Protein AF-A0A4S2H3U0-F1 (afdb_monomer)

Structure (mmCIF, N/CA/C/O backbone):
data_AF-A0A4S2H3U0-F1
#
_entry.id   AF-A0A4S2H3U0-F1
#
loop_
_atom_site.group_PDB
_atom_site.id
_atom_site.type_symbol
_atom_site.label_atom_id
_atom_site.label_alt_id
_atom_site.label_comp_id
_atom_site.label_asym_id
_atom_site.label_entity_id
_atom_site.label_seq_id
_atom_site.pdbx_PDB_ins_code
_atom_site.Cartn_x
_atom_site.Cartn_y
_atom_site.Cartn_z
_atom_site.occupancy
_atom_site.B_iso_or_equiv
_atom_site.auth_seq_id
_atom_site.auth_comp_id
_atom_site.auth_asym_id
_atom_site.auth_atom_id
_atom_site.pdbx_PDB_model_num
ATOM 1 N N . MET A 1 1 ? 69.363 -51.756 2.153 1.00 46.91 1 MET A N 1
ATOM 2 C CA . MET A 1 1 ? 68.989 -50.563 2.941 1.00 46.91 1 MET A CA 1
ATOM 3 C C . MET A 1 1 ? 68.193 -49.633 2.042 1.00 46.91 1 MET A C 1
ATOM 5 O O . MET A 1 1 ? 68.785 -49.050 1.149 1.00 46.91 1 MET A O 1
ATOM 9 N N . LEU A 1 2 ? 66.874 -49.530 2.224 1.00 40.31 2 LEU A N 1
ATOM 10 C CA . LEU A 1 2 ? 66.076 -48.467 1.607 1.00 40.31 2 LEU A CA 1
ATOM 11 C C . LEU A 1 2 ? 64.861 -48.196 2.510 1.00 40.31 2 LEU A C 1
ATOM 13 O O . LEU A 1 2 ? 63.913 -48.974 2.542 1.00 40.31 2 LEU A O 1
ATOM 17 N N . ARG A 1 3 ? 64.961 -47.147 3.334 1.00 45.12 3 ARG A N 1
ATOM 18 C CA . ARG A 1 3 ? 63.872 -46.621 4.171 1.00 45.12 3 ARG A CA 1
ATOM 19 C C . ARG A 1 3 ? 63.020 -45.706 3.288 1.00 45.12 3 ARG A C 1
ATOM 21 O O . ARG A 1 3 ? 63.509 -44.650 2.900 1.00 45.12 3 ARG A O 1
ATOM 28 N N . LEU A 1 4 ? 61.782 -46.092 2.976 1.00 51.88 4 LEU A N 1
ATOM 29 C CA . LEU A 1 4 ? 60.792 -45.157 2.430 1.00 51.88 4 LEU A CA 1
ATOM 30 C C . LEU A 1 4 ? 60.170 -44.354 3.582 1.00 51.88 4 LEU A C 1
ATOM 32 O O . LEU A 1 4 ? 59.642 -44.924 4.534 1.00 51.88 4 LEU A O 1
ATOM 36 N N . LEU A 1 5 ? 60.270 -43.029 3.485 1.00 51.12 5 LEU A N 1
ATOM 37 C CA . LEU A 1 5 ? 59.652 -42.043 4.370 1.00 51.12 5 LEU A CA 1
ATOM 38 C C . LEU A 1 5 ? 58.211 -41.777 3.899 1.00 51.12 5 LEU A C 1
ATOM 40 O O . LEU A 1 5 ? 58.002 -41.486 2.723 1.00 51.12 5 LEU A O 1
ATOM 44 N N . LEU A 1 6 ? 57.231 -41.865 4.806 1.00 47.00 6 LEU A N 1
ATOM 45 C CA . LEU A 1 6 ? 55.860 -41.399 4.560 1.00 47.00 6 LEU A CA 1
ATOM 46 C C . LEU A 1 6 ? 55.812 -39.858 4.577 1.00 47.00 6 LEU A C 1
ATOM 48 O O . LEU A 1 6 ? 56.361 -39.263 5.508 1.00 47.00 6 LEU A O 1
ATOM 52 N N . PRO A 1 7 ? 55.109 -39.195 3.641 1.00 50.69 7 PRO A N 1
ATOM 53 C CA . PRO A 1 7 ? 54.784 -37.784 3.780 1.00 50.69 7 PRO A CA 1
ATOM 54 C C . PRO A 1 7 ? 53.572 -37.621 4.710 1.00 50.69 7 PRO A C 1
ATOM 56 O O . PRO A 1 7 ? 52.516 -38.215 4.496 1.00 50.69 7 PRO A O 1
ATOM 59 N N . ALA A 1 8 ? 53.723 -36.801 5.749 1.00 51.75 8 ALA A N 1
ATOM 60 C CA . ALA A 1 8 ? 52.613 -36.348 6.578 1.00 51.75 8 ALA A CA 1
ATOM 61 C C . ALA A 1 8 ? 51.814 -35.290 5.801 1.00 51.75 8 ALA A C 1
ATOM 63 O O . ALA A 1 8 ? 52.304 -34.188 5.554 1.00 51.75 8 ALA A O 1
ATOM 64 N N . ALA A 1 9 ? 50.592 -35.632 5.394 1.00 58.84 9 ALA A N 1
ATOM 65 C CA . ALA A 1 9 ? 49.667 -34.697 4.768 1.00 58.84 9 ALA A CA 1
ATOM 66 C C . ALA A 1 9 ? 49.113 -33.731 5.828 1.00 58.84 9 ALA A C 1
ATOM 68 O O . ALA A 1 9 ? 48.303 -34.107 6.675 1.00 58.84 9 ALA A O 1
ATOM 69 N N . PHE A 1 10 ? 49.570 -32.481 5.787 1.00 53.62 10 PHE A N 1
ATOM 70 C CA . PHE A 1 10 ? 49.022 -31.384 6.578 1.00 53.62 10 PHE A CA 1
ATOM 71 C C . PHE A 1 10 ? 47.666 -30.985 5.971 1.00 53.62 10 PHE A C 1
ATOM 73 O O . PHE A 1 10 ? 47.613 -30.353 4.919 1.00 53.62 10 PHE A O 1
ATOM 80 N N . SER A 1 11 ? 46.561 -31.398 6.598 1.00 54.75 11 SER A N 1
ATOM 81 C CA . SER A 1 11 ? 45.220 -30.925 6.233 1.00 54.75 11 SER A CA 1
ATOM 82 C C . SER A 1 11 ? 45.003 -29.528 6.805 1.00 54.75 11 SER A C 1
ATOM 84 O O . SER A 1 11 ? 44.783 -29.362 8.004 1.00 54.75 11 SER A O 1
ATOM 86 N N . SER A 1 12 ? 45.076 -28.515 5.947 1.00 49.75 12 SER A N 1
ATOM 87 C CA . SER A 1 12 ? 44.654 -27.154 6.267 1.00 49.75 12 SER A CA 1
ATOM 88 C C . SER A 1 12 ? 43.124 -27.099 6.312 1.00 49.75 12 SER A C 1
ATOM 90 O O . SER A 1 12 ? 42.472 -27.090 5.271 1.00 49.75 12 SER A O 1
ATOM 92 N N . LEU A 1 13 ? 42.538 -27.060 7.512 1.00 49.94 13 LEU A N 1
ATOM 93 C CA . LEU A 1 13 ? 41.144 -26.644 7.674 1.00 49.94 13 LEU A CA 1
ATOM 94 C C . LEU A 1 13 ? 41.044 -25.152 7.337 1.00 49.94 13 LEU A C 1
ATOM 96 O O . LEU A 1 13 ? 41.436 -24.299 8.132 1.00 49.94 13 LEU A O 1
ATOM 100 N N . ALA A 1 14 ? 40.531 -24.836 6.151 1.00 49.34 14 ALA A N 1
ATOM 101 C CA . ALA A 1 14 ? 40.087 -23.489 5.833 1.00 49.34 14 ALA A CA 1
ATOM 102 C C . ALA A 1 14 ? 38.835 -23.182 6.672 1.00 49.34 14 ALA A C 1
ATOM 104 O O . ALA A 1 14 ? 37.770 -23.753 6.441 1.00 49.34 14 ALA A O 1
ATOM 105 N N . LEU A 1 15 ? 38.960 -22.292 7.661 1.00 48.75 15 LEU A N 1
ATOM 106 C CA . LEU A 1 15 ? 37.801 -21.656 8.282 1.00 48.75 15 LEU A CA 1
ATOM 107 C C . LEU A 1 15 ? 37.185 -20.712 7.245 1.00 48.75 15 LEU A C 1
ATOM 109 O O . LEU A 1 15 ? 37.625 -19.573 7.093 1.00 48.75 15 LEU A O 1
ATOM 113 N N . SER A 1 16 ? 36.170 -21.177 6.522 1.00 49.91 16 SER A N 1
ATOM 114 C CA . SER A 1 16 ? 35.265 -20.293 5.792 1.00 49.91 16 SER A CA 1
ATOM 115 C C . SER A 1 16 ? 34.541 -19.428 6.824 1.00 49.91 16 SER A C 1
ATOM 117 O O . SER A 1 16 ? 33.631 -19.899 7.504 1.00 49.91 16 SER A O 1
ATOM 119 N N . GLY A 1 17 ? 34.983 -18.181 7.006 1.00 48.38 17 GLY A N 1
ATOM 120 C CA . GLY A 1 17 ? 34.244 -17.214 7.813 1.00 48.38 17 GLY A CA 1
ATOM 121 C C . GLY A 1 17 ? 32.825 -17.113 7.263 1.00 48.38 17 GLY A C 1
ATOM 122 O O . GLY A 1 17 ? 32.656 -16.886 6.066 1.00 48.38 17 GLY A O 1
ATOM 123 N N . ALA A 1 18 ? 31.816 -17.338 8.107 1.00 54.06 18 ALA A N 1
ATOM 124 C CA . ALA A 1 18 ? 30.426 -17.183 7.702 1.00 54.06 18 ALA A CA 1
ATOM 125 C C . ALA A 1 18 ? 30.255 -15.784 7.101 1.00 54.06 18 ALA A C 1
ATOM 127 O O . ALA A 1 18 ? 30.569 -14.788 7.761 1.00 54.06 18 ALA A O 1
ATOM 128 N N . ALA A 1 19 ? 29.811 -15.709 5.844 1.00 60.44 19 ALA A N 1
ATOM 129 C CA . ALA A 1 19 ? 29.478 -14.437 5.225 1.00 60.44 19 ALA A CA 1
ATOM 130 C C . ALA A 1 19 ? 28.458 -13.741 6.135 1.00 60.44 19 ALA A C 1
ATOM 132 O O . ALA A 1 19 ? 27.383 -14.286 6.395 1.00 60.44 19 ALA A O 1
ATOM 133 N N . ARG A 1 20 ? 28.817 -12.578 6.693 1.00 74.44 20 ARG A N 1
ATOM 134 C CA . ARG A 1 20 ? 27.875 -11.824 7.521 1.00 74.44 20 ARG A CA 1
ATOM 135 C C . ARG A 1 20 ? 26.712 -11.378 6.648 1.00 74.44 20 ARG A C 1
ATOM 137 O O . ARG A 1 20 ? 26.934 -10.956 5.519 1.00 74.44 20 ARG A O 1
ATOM 144 N N . ALA A 1 21 ? 25.493 -11.492 7.164 1.00 82.81 21 ALA A N 1
ATOM 145 C CA . ALA A 1 21 ? 24.327 -10.860 6.563 1.00 82.81 21 ALA A CA 1
ATOM 146 C C . ALA A 1 21 ? 24.447 -9.333 6.690 1.00 82.81 21 ALA A C 1
ATOM 148 O O . ALA A 1 21 ? 25.067 -8.842 7.637 1.00 82.81 21 ALA A O 1
ATOM 149 N N . GLY A 1 22 ? 23.867 -8.600 5.741 1.00 90.94 22 GLY A N 1
ATOM 150 C CA . GLY A 1 22 ? 23.644 -7.167 5.901 1.00 90.94 22 GLY A CA 1
ATOM 151 C C . GLY A 1 22 ? 22.486 -6.931 6.866 1.00 90.94 22 GLY A C 1
ATOM 152 O O . GLY A 1 22 ? 21.764 -7.861 7.227 1.00 90.94 22 GLY A O 1
ATOM 153 N N . GLU A 1 23 ? 22.280 -5.691 7.278 1.00 95.75 23 GLU A N 1
ATOM 154 C CA . GLU A 1 23 ? 21.177 -5.309 8.158 1.00 95.75 23 GLU A CA 1
ATOM 155 C C . GLU A 1 23 ? 20.251 -4.306 7.464 1.00 95.75 23 GLU A C 1
ATOM 157 O O . GLU A 1 23 ? 20.703 -3.405 6.756 1.00 95.75 23 GLU A O 1
ATOM 162 N N . VAL A 1 24 ? 18.944 -4.446 7.684 1.00 98.06 24 VAL A N 1
ATOM 163 C CA . VAL A 1 24 ? 17.954 -3.429 7.324 1.00 98.06 24 VAL A CA 1
ATOM 164 C C . VAL A 1 24 ? 17.278 -2.943 8.599 1.00 98.06 24 VAL A C 1
ATOM 166 O O . VAL A 1 24 ? 16.681 -3.733 9.325 1.00 98.06 24 VAL A O 1
ATOM 169 N N . CYS A 1 25 ? 17.359 -1.643 8.862 1.00 98.38 25 CYS A N 1
ATOM 170 C CA . CYS A 1 25 ? 16.739 -0.981 10.003 1.00 98.38 25 CYS A CA 1
ATOM 171 C C . CYS A 1 25 ? 15.544 -0.143 9.560 1.00 98.38 25 CYS A C 1
ATOM 173 O O . CYS A 1 25 ? 15.617 0.592 8.577 1.00 98.38 25 CYS A O 1
ATOM 175 N N . ASN A 1 26 ? 14.443 -0.244 10.295 1.00 98.69 26 ASN A N 1
ATOM 176 C CA . ASN A 1 26 ? 13.216 0.483 10.023 1.00 98.69 26 ASN A CA 1
ATOM 177 C C . ASN A 1 26 ? 13.084 1.679 10.974 1.00 98.69 26 ASN A C 1
ATOM 179 O O . ASN A 1 26 ? 12.595 1.541 12.090 1.00 98.69 26 ASN A O 1
ATOM 183 N N . GLU A 1 27 ? 13.479 2.865 10.516 1.00 98.69 27 GLU A N 1
ATOM 184 C CA . GLU A 1 27 ? 13.313 4.134 11.243 1.00 98.69 27 GLU A CA 1
ATOM 185 C C . GLU A 1 27 ? 12.017 4.866 10.836 1.00 98.69 27 GLU A C 1
ATOM 187 O O . GLU A 1 27 ? 11.841 6.067 11.053 1.00 98.69 27 GLU A O 1
ATOM 192 N N . THR A 1 28 ? 11.073 4.122 10.258 1.00 98.75 28 THR A N 1
ATOM 193 C CA . THR A 1 28 ? 9.722 4.580 9.935 1.00 98.75 28 THR A CA 1
ATOM 194 C C . THR A 1 28 ? 8.743 4.121 11.010 1.00 98.75 28 THR A C 1
ATOM 196 O O . THR A 1 28 ? 8.970 3.141 11.715 1.00 98.75 28 THR A O 1
ATOM 199 N N . SER A 1 29 ? 7.590 4.772 11.082 1.00 98.50 29 SER A N 1
ATOM 200 C CA . SER A 1 29 ? 6.458 4.347 11.908 1.00 98.50 29 SER A CA 1
ATOM 201 C C . SER A 1 29 ? 5.528 3.343 11.216 1.00 98.50 29 SER A C 1
ATOM 203 O O . SER A 1 29 ? 4.430 3.063 11.696 1.00 98.50 29 SER A O 1
ATOM 205 N N . PHE A 1 30 ? 5.940 2.776 10.079 1.00 98.56 30 PHE A N 1
ATOM 206 C CA . PHE A 1 30 ? 5.210 1.706 9.404 1.00 98.56 30 PHE A CA 1
ATOM 207 C C . PHE A 1 30 ? 5.789 0.334 9.750 1.00 98.56 30 PHE A C 1
ATOM 209 O O . PHE A 1 30 ? 6.999 0.157 9.828 1.00 98.56 30 PHE A O 1
ATOM 216 N N . MET A 1 31 ? 4.929 -0.671 9.874 1.00 98.50 31 MET A N 1
ATOM 217 C CA . MET A 1 31 ? 5.313 -2.066 9.723 1.00 98.50 31 MET A CA 1
ATOM 218 C C . MET A 1 31 ? 5.651 -2.285 8.250 1.00 98.50 31 MET A C 1
ATOM 220 O O . MET A 1 31 ? 4.777 -2.099 7.390 1.00 98.50 31 MET A O 1
ATOM 224 N N . VAL A 1 32 ? 6.900 -2.646 7.965 1.00 98.50 32 VAL A N 1
ATOM 225 C CA . VAL A 1 32 ? 7.402 -2.798 6.595 1.00 98.50 32 VAL A CA 1
ATOM 226 C C . VAL A 1 32 ? 7.730 -4.248 6.282 1.00 98.50 32 VAL A C 1
ATOM 228 O O . VAL A 1 32 ? 8.102 -5.022 7.159 1.00 98.50 32 VAL A O 1
ATOM 231 N N . GLU A 1 33 ? 7.602 -4.597 5.013 1.00 98.31 33 GLU A N 1
ATOM 232 C CA . GLU A 1 33 ? 8.025 -5.854 4.414 1.00 98.31 33 GLU A CA 1
ATOM 233 C C . GLU A 1 33 ? 9.123 -5.540 3.402 1.00 98.31 33 GLU A C 1
ATOM 235 O O . GLU A 1 33 ? 8.961 -4.661 2.553 1.00 98.31 33 GLU A O 1
ATOM 240 N N . VAL A 1 34 ? 10.256 -6.226 3.526 1.00 98.25 34 VAL A N 1
ATOM 241 C CA . VAL A 1 34 ? 11.473 -5.966 2.755 1.00 98.25 34 VAL A CA 1
ATOM 242 C C . VAL A 1 34 ? 11.815 -7.174 1.895 1.00 98.25 34 VAL A C 1
ATOM 244 O O . VAL A 1 34 ? 11.763 -8.308 2.365 1.00 98.25 34 VAL A O 1
ATOM 247 N N . ALA A 1 35 ? 12.202 -6.912 0.654 1.00 98.06 35 ALA A N 1
ATOM 248 C CA . ALA A 1 35 ? 12.830 -7.866 -0.240 1.00 98.06 35 ALA A CA 1
ATOM 249 C C . ALA A 1 35 ? 14.226 -7.365 -0.627 1.00 98.06 35 ALA A C 1
ATOM 251 O O . ALA A 1 35 ? 14.440 -6.172 -0.877 1.00 98.06 35 ALA A O 1
ATOM 252 N N . LYS A 1 36 ? 15.180 -8.289 -0.695 1.00 97.69 36 LYS A N 1
ATOM 253 C CA . LYS A 1 36 ? 16.565 -8.039 -1.097 1.00 97.69 36 LYS A CA 1
ATOM 254 C C . LYS A 1 36 ? 16.853 -8.788 -2.383 1.00 97.69 36 LYS A C 1
ATOM 256 O O . LYS A 1 36 ? 16.363 -9.891 -2.590 1.00 97.69 36 LYS A O 1
ATOM 261 N N . ALA A 1 37 ? 17.664 -8.176 -3.232 1.00 97.12 37 ALA A N 1
ATOM 262 C CA . ALA A 1 37 ? 18.151 -8.802 -4.446 1.00 97.12 37 ALA A CA 1
ATOM 263 C C . ALA A 1 37 ? 19.658 -8.632 -4.571 1.00 97.12 37 ALA A C 1
ATOM 265 O O . ALA A 1 37 ? 20.203 -7.624 -4.118 1.00 97.12 37 ALA A O 1
ATOM 266 N N . TRP A 1 38 ? 20.339 -9.590 -5.184 1.00 97.00 38 TRP A N 1
ATOM 267 C CA . TRP A 1 38 ? 21.786 -9.541 -5.359 1.00 97.00 38 TRP A CA 1
ATOM 268 C C . TRP A 1 38 ? 22.253 -10.337 -6.570 1.00 97.00 38 TRP A C 1
ATOM 270 O O . TRP A 1 38 ? 21.603 -11.286 -7.003 1.00 97.00 38 TRP A O 1
ATOM 280 N N . ARG A 1 39 ? 23.397 -9.944 -7.132 1.00 95.56 39 ARG A N 1
ATOM 281 C CA . ARG A 1 39 ? 24.015 -10.658 -8.252 1.00 95.56 39 ARG A CA 1
ATOM 282 C C . ARG A 1 39 ? 24.627 -11.979 -7.787 1.00 95.56 39 ARG A C 1
ATOM 284 O O . ARG A 1 39 ? 25.426 -12.007 -6.852 1.00 95.56 39 ARG A O 1
ATOM 291 N N . THR A 1 40 ? 24.300 -13.039 -8.511 1.00 94.25 40 THR A N 1
ATOM 292 C CA . THR A 1 40 ? 24.924 -14.362 -8.463 1.00 94.25 40 THR A CA 1
ATOM 293 C C . THR A 1 40 ? 25.472 -14.737 -9.846 1.00 94.25 40 THR A C 1
ATOM 295 O O . THR A 1 40 ? 25.354 -13.970 -10.813 1.00 94.25 40 THR A O 1
ATOM 298 N N . GLU A 1 41 ? 26.067 -15.929 -9.951 1.00 91.56 41 GLU A N 1
ATOM 299 C CA . GLU A 1 41 ? 26.515 -16.494 -11.229 1.00 91.56 41 GLU A CA 1
ATOM 300 C C . GLU A 1 41 ? 25.346 -16.763 -12.192 1.00 91.56 41 GLU A C 1
ATOM 302 O O . GLU A 1 41 ? 25.485 -16.521 -13.390 1.00 91.56 41 GLU A O 1
ATOM 307 N N . ALA A 1 42 ? 24.184 -17.201 -11.690 1.00 90.06 42 ALA A N 1
ATOM 308 C CA . ALA A 1 42 ? 23.033 -17.542 -12.530 1.00 90.06 42 ALA A CA 1
ATOM 309 C C . ALA A 1 42 ? 22.116 -16.348 -12.840 1.00 90.06 42 ALA A C 1
ATOM 311 O O . ALA A 1 42 ? 21.299 -16.415 -13.758 1.00 90.06 42 ALA A O 1
ATOM 312 N N . GLY A 1 43 ? 22.213 -15.238 -12.104 1.00 92.75 43 GLY A N 1
ATOM 313 C CA . GLY A 1 43 ? 21.222 -14.181 -12.246 1.00 92.75 43 GLY A CA 1
ATOM 314 C C . GLY A 1 43 ? 21.194 -13.184 -11.100 1.00 92.75 43 GLY A C 1
ATOM 315 O O . GLY A 1 43 ? 22.130 -13.072 -10.317 1.00 92.75 43 GLY A O 1
ATOM 316 N N . LEU A 1 44 ? 20.134 -12.377 -11.060 1.00 95.56 44 LEU A N 1
ATOM 317 C CA . LEU A 1 44 ? 19.793 -11.667 -9.838 1.00 95.56 44 LEU A CA 1
ATOM 318 C C . LEU A 1 44 ? 18.992 -12.669 -9.012 1.00 95.56 44 LEU A C 1
ATOM 320 O O . LEU A 1 44 ? 17.963 -13.162 -9.477 1.00 95.56 44 LEU A O 1
ATOM 324 N N . ALA A 1 45 ? 19.508 -13.004 -7.838 1.00 96.31 45 ALA A N 1
ATOM 325 C CA . ALA A 1 45 ? 18.739 -13.658 -6.797 1.00 96.31 45 ALA A CA 1
ATOM 326 C C . ALA A 1 45 ? 17.872 -12.613 -6.092 1.00 96.31 45 ALA A C 1
ATOM 328 O O . ALA A 1 45 ? 18.276 -11.453 -5.980 1.00 96.31 45 ALA A O 1
ATOM 329 N N . VAL A 1 46 ? 16.682 -13.012 -5.653 1.00 96.81 46 VAL A N 1
ATOM 330 C CA . VAL A 1 46 ? 15.685 -12.165 -4.990 1.00 96.81 46 VAL A CA 1
ATOM 331 C C . VAL A 1 46 ? 15.037 -12.975 -3.872 1.00 96.81 46 VAL A C 1
ATOM 333 O O . VAL A 1 46 ? 14.557 -14.076 -4.119 1.00 96.81 46 VAL A O 1
ATOM 336 N N . GLU A 1 47 ? 15.004 -12.429 -2.658 1.00 96.88 47 GLU A N 1
ATOM 337 C CA . GLU A 1 47 ? 14.415 -13.058 -1.469 1.00 96.88 47 GLU A CA 1
ATOM 338 C C . GLU A 1 47 ? 13.568 -12.045 -0.685 1.00 96.88 47 GLU A C 1
ATOM 340 O O . GLU A 1 47 ? 13.943 -10.876 -0.542 1.00 96.88 47 GLU A O 1
ATOM 345 N N . GLY A 1 48 ? 12.424 -12.492 -0.171 1.00 96.12 48 GLY A N 1
ATOM 346 C CA . GLY A 1 48 ? 11.499 -11.708 0.650 1.00 96.12 48 GLY A CA 1
ATOM 347 C C . GLY A 1 48 ? 10.291 -12.553 1.071 1.00 96.12 48 GLY A C 1
ATOM 348 O O . GLY A 1 48 ? 10.220 -13.724 0.752 1.00 96.12 48 GLY A O 1
ATOM 349 N N . TRP A 1 49 ? 9.314 -12.055 1.819 1.00 97.19 49 TRP A N 1
ATOM 350 C CA . TRP A 1 49 ? 9.310 -10.800 2.560 1.00 97.19 49 TRP A CA 1
ATOM 351 C C . TRP A 1 49 ? 9.888 -10.981 3.966 1.00 97.19 49 TRP A C 1
ATOM 353 O O . TRP A 1 49 ? 9.413 -11.806 4.744 1.00 97.19 49 TRP A O 1
ATOM 363 N N . THR A 1 50 ? 10.829 -10.121 4.346 1.00 97.44 50 THR A N 1
ATOM 364 C CA . THR A 1 50 ? 11.245 -9.954 5.743 1.00 97.44 50 THR A CA 1
ATOM 365 C C . THR A 1 50 ? 10.449 -8.813 6.363 1.00 97.44 50 THR A C 1
ATOM 367 O O . THR A 1 50 ? 10.598 -7.658 5.959 1.00 97.44 50 THR A O 1
ATOM 370 N N . ARG A 1 51 ? 9.594 -9.114 7.347 1.00 97.81 51 ARG A N 1
ATOM 371 C CA . ARG A 1 51 ? 8.835 -8.089 8.077 1.00 97.81 51 ARG A CA 1
ATOM 372 C C . ARG A 1 51 ? 9.691 -7.445 9.166 1.00 97.81 51 ARG A C 1
ATOM 374 O O . ARG A 1 51 ? 10.286 -8.149 9.976 1.00 97.81 51 ARG A O 1
ATOM 381 N N . ILE A 1 52 ? 9.701 -6.113 9.223 1.00 98.56 52 ILE A N 1
ATOM 382 C CA . ILE A 1 52 ? 10.475 -5.331 10.195 1.00 98.56 52 ILE A CA 1
ATOM 383 C C . ILE A 1 52 ? 9.553 -4.329 10.895 1.00 98.56 52 ILE A C 1
ATOM 385 O O . ILE A 1 52 ? 8.891 -3.505 10.256 1.00 98.56 52 ILE A O 1
ATOM 389 N N . ARG A 1 53 ? 9.515 -4.394 12.229 1.00 98.75 53 ARG A N 1
ATOM 390 C CA . ARG A 1 53 ? 8.725 -3.483 13.070 1.00 98.75 53 ARG A CA 1
ATOM 391 C C . ARG A 1 53 ? 9.288 -2.060 13.040 1.00 98.75 53 ARG A C 1
ATOM 393 O O . ARG A 1 53 ? 10.493 -1.910 12.835 1.00 98.75 53 ARG A O 1
ATOM 400 N N . PRO A 1 54 ? 8.458 -1.032 13.277 1.00 98.75 54 PRO A N 1
ATOM 401 C CA . PRO A 1 54 ? 8.945 0.316 13.557 1.00 98.75 54 PRO A CA 1
ATOM 402 C C . PRO A 1 54 ? 10.023 0.314 14.651 1.00 98.75 54 PRO A C 1
ATOM 404 O O . PRO A 1 54 ? 9.816 -0.272 15.709 1.00 98.75 54 PRO A O 1
ATOM 407 N N . GLY A 1 55 ? 11.172 0.939 14.395 1.00 98.25 55 GLY A N 1
ATOM 408 C CA . GLY A 1 55 ? 12.310 1.024 15.320 1.00 98.25 55 GLY A CA 1
ATOM 409 C C . GLY A 1 55 ? 13.203 -0.220 15.408 1.00 98.25 55 GLY A C 1
ATOM 410 O O . GLY A 1 55 ? 14.213 -0.182 16.107 1.00 98.25 55 GLY A O 1
ATOM 411 N N . ALA A 1 56 ? 12.876 -1.311 14.709 1.00 98.50 56 ALA A N 1
ATOM 412 C CA . ALA A 1 56 ? 13.656 -2.549 14.739 1.00 98.50 56 ALA A CA 1
ATOM 413 C C . ALA A 1 56 ? 14.612 -2.678 13.542 1.00 98.50 56 ALA A C 1
ATOM 415 O O . ALA A 1 56 ? 14.441 -2.028 12.508 1.00 98.50 56 ALA A O 1
ATOM 416 N N . CYS A 1 57 ? 15.585 -3.583 13.663 1.00 97.75 57 CYS A N 1
ATOM 417 C CA . CYS A 1 57 ? 16.448 -4.015 12.566 1.00 97.75 57 CYS A CA 1
ATOM 418 C C . CYS A 1 57 ? 16.321 -5.525 12.334 1.00 97.75 57 CYS A C 1
ATOM 420 O O . CYS A 1 57 ? 16.027 -6.280 13.263 1.00 97.75 57 CYS A O 1
ATOM 422 N N . ALA A 1 58 ? 16.545 -5.965 11.097 1.00 96.88 58 ALA A N 1
ATOM 423 C CA . ALA A 1 58 ? 16.588 -7.374 10.726 1.00 96.88 58 ALA A CA 1
ATOM 424 C C . ALA A 1 58 ? 17.838 -7.683 9.897 1.00 96.88 58 ALA A C 1
ATOM 426 O O . ALA A 1 58 ? 18.212 -6.920 9.003 1.00 96.88 58 ALA A O 1
ATOM 427 N N . ALA A 1 59 ? 18.457 -8.831 10.170 1.00 94.62 59 ALA A N 1
ATOM 428 C CA . ALA A 1 59 ? 19.519 -9.366 9.331 1.00 94.62 59 ALA A CA 1
ATOM 429 C C . ALA A 1 59 ? 18.928 -9.867 8.004 1.00 94.62 59 ALA A C 1
ATOM 431 O O . ALA A 1 59 ? 17.962 -10.628 7.999 1.00 94.62 59 ALA A O 1
ATOM 432 N N . THR A 1 60 ? 19.523 -9.458 6.887 1.00 90.00 60 THR A N 1
ATOM 433 C CA . THR A 1 60 ? 19.113 -9.854 5.537 1.00 90.00 60 THR A CA 1
ATOM 434 C C . THR A 1 60 ? 20.336 -10.276 4.724 1.00 90.00 60 THR A C 1
ATOM 436 O O . THR A 1 60 ? 21.308 -9.517 4.643 1.00 90.00 60 THR A O 1
ATOM 439 N N . PRO A 1 61 ? 20.348 -11.482 4.141 1.00 86.81 61 PRO A N 1
ATOM 440 C CA . PRO A 1 61 ? 21.419 -11.873 3.245 1.00 86.81 61 PRO A CA 1
ATOM 441 C C . PRO A 1 61 ? 21.318 -11.127 1.899 1.00 86.81 61 PRO A C 1
ATOM 443 O O . PRO A 1 61 ? 20.239 -10.674 1.509 1.00 86.81 61 PRO A O 1
ATOM 446 N N . PRO A 1 62 ? 22.438 -11.008 1.168 1.00 91.44 62 PRO A N 1
ATOM 447 C CA . PRO A 1 62 ? 23.819 -11.183 1.615 1.00 91.44 62 PRO A CA 1
ATOM 448 C C . PRO A 1 62 ? 24.317 -9.919 2.341 1.00 91.44 62 PRO A C 1
ATOM 450 O O . PRO A 1 62 ? 23.699 -8.860 2.262 1.00 91.44 62 PRO A O 1
ATOM 453 N N . GLY A 1 63 ? 25.456 -9.998 3.034 1.00 87.12 63 GLY A N 1
ATOM 454 C CA . GLY A 1 63 ? 26.154 -8.795 3.514 1.00 87.12 63 GLY A CA 1
ATOM 455 C C . GLY A 1 63 ? 27.055 -8.156 2.468 1.00 87.12 63 GLY A C 1
ATOM 456 O O . GLY A 1 63 ? 27.021 -8.509 1.290 1.00 87.12 63 GLY A O 1
ATOM 457 N N . SER A 1 64 ? 27.881 -7.205 2.900 1.00 88.50 64 SER A N 1
ATOM 458 C CA . SER A 1 64 ? 28.539 -6.228 2.020 1.00 88.50 64 SER A CA 1
ATOM 459 C C . SER A 1 64 ? 29.545 -6.768 1.011 1.00 88.50 64 SER A C 1
ATOM 461 O O . SER A 1 64 ? 29.831 -6.073 0.035 1.00 88.50 64 SER A O 1
ATOM 463 N N . ALA A 1 65 ? 30.013 -8.007 1.188 1.00 88.56 65 ALA A N 1
ATOM 464 C CA . ALA A 1 65 ? 30.939 -8.672 0.272 1.00 88.56 65 ALA A CA 1
ATOM 465 C C . ALA A 1 65 ? 30.373 -8.855 -1.150 1.00 88.56 65 ALA A C 1
ATOM 467 O O . ALA A 1 65 ? 31.136 -8.919 -2.112 1.00 88.56 65 ALA A O 1
ATOM 468 N N . VAL A 1 66 ? 29.046 -8.934 -1.304 1.00 91.81 66 VAL A N 1
ATOM 469 C CA . VAL A 1 66 ? 28.405 -8.967 -2.627 1.00 91.81 66 VAL A CA 1
ATOM 470 C C . VAL A 1 66 ? 28.172 -7.532 -3.089 1.00 91.81 66 VAL A C 1
ATOM 472 O O . VAL A 1 66 ? 27.389 -6.825 -2.473 1.00 91.81 66 VAL A O 1
ATOM 475 N N . ASN A 1 67 ? 28.828 -7.084 -4.160 1.00 91.06 67 ASN A N 1
ATOM 476 C CA . ASN A 1 67 ? 28.839 -5.661 -4.538 1.00 91.06 67 ASN A CA 1
ATOM 477 C C . ASN A 1 67 ? 27.536 -5.153 -5.170 1.00 91.06 67 ASN A C 1
ATOM 479 O O . ASN A 1 67 ? 27.165 -3.993 -4.997 1.00 91.06 67 ASN A O 1
ATOM 483 N N . GLU A 1 68 ? 26.855 -5.995 -5.941 1.00 95.94 68 GLU A N 1
ATOM 484 C CA . GLU A 1 68 ? 25.633 -5.620 -6.646 1.00 95.94 68 GLU A CA 1
ATOM 485 C C . GLU A 1 68 ? 24.429 -6.134 -5.862 1.00 95.94 68 GLU A C 1
ATOM 487 O O . GLU A 1 68 ? 24.083 -7.313 -5.933 1.00 95.94 68 GLU A O 1
ATOM 492 N N . GLN A 1 69 ? 23.829 -5.235 -5.081 1.00 97.56 69 GLN A N 1
ATOM 493 C CA . GLN A 1 69 ? 22.650 -5.510 -4.271 1.00 97.56 69 GLN A CA 1
ATOM 494 C C . GLN A 1 69 ? 21.583 -4.443 -4.472 1.00 97.56 69 GLN A C 1
ATOM 496 O O . GLN A 1 69 ? 21.879 -3.269 -4.718 1.00 97.56 69 GLN A O 1
ATOM 501 N N . TYR A 1 70 ? 20.336 -4.856 -4.297 1.00 98.00 70 TYR A N 1
ATOM 502 C CA . TYR A 1 70 ? 19.171 -4.004 -4.373 1.00 98.00 70 TYR A CA 1
ATOM 503 C C . TYR A 1 70 ? 18.208 -4.299 -3.225 1.00 98.00 70 TYR A C 1
ATOM 505 O O . TYR A 1 70 ? 18.211 -5.388 -2.649 1.00 98.00 70 TYR A O 1
ATOM 513 N N . ILE A 1 71 ? 17.364 -3.323 -2.915 1.00 98.19 71 ILE A N 1
ATOM 514 C CA . ILE A 1 71 ? 16.308 -3.422 -1.915 1.00 98.19 71 ILE A CA 1
ATOM 515 C C . ILE A 1 71 ? 14.988 -2.927 -2.498 1.00 98.19 71 ILE A C 1
ATOM 517 O O . ILE A 1 71 ? 14.945 -1.950 -3.249 1.00 98.19 71 ILE A O 1
ATOM 521 N N . TYR A 1 72 ? 13.902 -3.577 -2.119 1.00 98.50 72 TYR A N 1
ATOM 522 C CA . TYR A 1 72 ? 12.561 -3.030 -2.221 1.00 98.50 72 TYR A CA 1
ATOM 523 C C . TYR A 1 72 ? 11.891 -3.210 -0.864 1.00 98.50 72 TYR A C 1
ATOM 525 O O . TYR A 1 72 ? 12.028 -4.257 -0.235 1.00 98.50 72 TYR A O 1
ATOM 533 N N . ALA A 1 73 ? 11.180 -2.193 -0.397 1.00 98.31 73 ALA A N 1
ATOM 534 C CA . ALA A 1 73 ? 10.373 -2.312 0.806 1.00 98.31 73 ALA A CA 1
ATOM 535 C C . ALA A 1 73 ? 8.989 -1.721 0.578 1.00 98.31 73 ALA A C 1
ATOM 537 O O . ALA A 1 73 ? 8.828 -0.763 -0.185 1.00 98.31 73 ALA A O 1
ATOM 538 N N . ARG A 1 74 ? 8.000 -2.262 1.282 1.00 97.94 74 ARG A N 1
ATOM 539 C CA . ARG A 1 74 ? 6.635 -1.745 1.288 1.00 97.94 74 ARG A CA 1
ATOM 540 C C . ARG A 1 74 ? 6.052 -1.731 2.693 1.00 97.94 74 ARG A C 1
ATOM 542 O O . ARG A 1 74 ? 6.379 -2.592 3.502 1.00 97.94 74 ARG A O 1
ATOM 549 N N . SER A 1 75 ? 5.178 -0.778 3.002 1.00 97.88 75 SER A N 1
ATOM 550 C CA . SER A 1 75 ? 4.351 -0.879 4.207 1.00 97.88 75 SER A CA 1
ATOM 551 C C . SER A 1 75 ? 3.326 -2.003 4.040 1.00 97.88 75 SER A C 1
ATOM 553 O O . SER A 1 75 ? 2.814 -2.220 2.943 1.00 97.88 75 SER A O 1
ATOM 555 N N . THR A 1 76 ? 2.949 -2.662 5.130 1.00 96.44 76 THR A N 1
ATOM 556 C CA . THR A 1 76 ? 1.827 -3.618 5.099 1.00 96.44 76 THR A CA 1
ATOM 557 C C . THR A 1 76 ? 0.484 -2.926 4.810 1.00 96.44 76 THR A C 1
ATOM 559 O O . THR A 1 76 ? 0.366 -1.699 4.879 1.00 96.44 76 THR A O 1
ATOM 562 N N . LEU A 1 77 ? -0.563 -3.717 4.558 1.00 93.69 77 LEU A N 1
ATOM 563 C CA . LEU A 1 77 ? -1.938 -3.239 4.336 1.00 93.69 77 LEU A CA 1
ATOM 564 C C . LEU A 1 77 ? -2.670 -2.787 5.615 1.00 93.69 77 LEU A C 1
ATOM 566 O O . LEU A 1 77 ? -3.860 -2.481 5.568 1.00 93.69 77 LEU A O 1
ATOM 570 N N . ALA A 1 78 ? -1.979 -2.732 6.758 1.00 95.56 78 ALA A N 1
ATOM 571 C CA . ALA A 1 78 ? -2.551 -2.302 8.034 1.00 95.56 78 ALA A CA 1
ATOM 572 C C . ALA A 1 78 ? -3.031 -0.843 8.027 1.00 95.56 78 ALA A C 1
ATOM 574 O O . ALA A 1 78 ? -3.842 -0.452 8.865 1.00 95.56 78 ALA A O 1
ATOM 575 N N . TYR A 1 79 ? -2.521 -0.032 7.102 1.00 94.19 79 TYR A N 1
ATOM 576 C CA . TYR A 1 79 ? -2.714 1.412 7.071 1.00 94.19 79 TYR A CA 1
ATOM 577 C C . TYR A 1 79 ? -3.667 1.824 5.950 1.00 94.19 79 TYR A C 1
ATOM 579 O O . TYR A 1 79 ? -3.609 1.304 4.836 1.00 94.19 79 TYR A O 1
ATOM 587 N N . THR A 1 80 ? -4.512 2.813 6.229 1.00 85.62 80 THR A N 1
ATOM 588 C CA . THR A 1 80 ? -5.292 3.510 5.202 1.00 85.62 80 THR A CA 1
ATOM 589 C C . THR A 1 80 ? -4.393 4.492 4.431 1.00 85.62 80 THR A C 1
ATOM 591 O O . THR A 1 80 ? -3.337 4.905 4.913 1.00 85.62 80 THR A O 1
ATOM 594 N N . GLY A 1 81 ? -4.795 4.887 3.226 1.00 79.44 81 GLY A N 1
ATOM 595 C CA . GLY A 1 81 ? -4.080 5.863 2.394 1.00 79.44 81 GLY A CA 1
ATOM 596 C C . GLY A 1 81 ? -3.107 5.250 1.388 1.00 79.44 81 GLY A C 1
ATOM 597 O O . GLY A 1 81 ? -2.333 5.976 0.765 1.00 79.44 81 GLY A O 1
ATOM 598 N N . GLY A 1 82 ? -3.158 3.927 1.217 1.00 82.12 82 GLY A N 1
ATOM 599 C CA . GLY A 1 82 ? -2.326 3.177 0.281 1.00 82.12 82 GLY A CA 1
ATOM 600 C C . GLY A 1 82 ? -0.968 2.768 0.849 1.00 82.12 82 GLY A C 1
ATOM 601 O O . GLY A 1 82 ? -0.496 3.280 1.866 1.00 82.12 82 GLY A O 1
ATOM 602 N N . VAL A 1 83 ? -0.342 1.818 0.159 1.00 90.38 83 VAL A N 1
ATOM 603 C CA . VAL A 1 83 ? 0.968 1.271 0.517 1.00 90.38 83 VAL A CA 1
ATOM 604 C C . VAL A 1 83 ? 2.066 2.299 0.247 1.00 90.38 83 VAL A C 1
ATOM 606 O O . VAL A 1 83 ? 2.103 2.926 -0.813 1.00 90.38 83 VAL A O 1
ATOM 609 N N . ARG A 1 84 ? 2.980 2.464 1.206 1.00 95.31 84 ARG A N 1
ATOM 610 C CA . ARG A 1 84 ? 4.227 3.216 1.021 1.00 95.31 84 ARG A CA 1
ATOM 611 C C . ARG A 1 84 ? 5.285 2.288 0.461 1.00 95.31 84 ARG A C 1
ATOM 613 O O . ARG A 1 84 ? 5.419 1.176 0.953 1.00 95.31 84 ARG A O 1
ATOM 620 N N . GLU A 1 85 ? 6.023 2.746 -0.542 1.00 96.50 85 GLU A N 1
ATOM 621 C CA . GLU A 1 85 ? 7.066 1.960 -1.198 1.00 96.50 85 GLU A CA 1
ATOM 622 C C . GLU A 1 85 ? 8.415 2.680 -1.122 1.00 96.50 85 GLU A C 1
ATOM 624 O O . GLU A 1 85 ? 8.517 3.864 -1.447 1.00 96.50 85 GLU A O 1
ATOM 629 N N . TRP A 1 86 ? 9.462 1.932 -0.782 1.00 97.75 86 TRP A N 1
ATOM 630 C CA . TRP A 1 86 ? 10.859 2.308 -0.976 1.00 97.75 86 TRP A CA 1
ATOM 631 C C . TRP A 1 86 ? 11.364 1.523 -2.177 1.00 97.75 86 TRP A C 1
ATOM 633 O O . TRP A 1 86 ? 11.674 0.335 -2.083 1.00 97.75 86 TRP A O 1
ATOM 643 N N . ARG A 1 87 ? 11.373 2.188 -3.330 1.00 97.06 87 ARG A N 1
ATOM 644 C CA . ARG A 1 87 ? 11.581 1.569 -4.641 1.00 97.06 87 ARG A CA 1
ATOM 645 C C . ARG A 1 87 ? 12.660 2.281 -5.443 1.00 97.06 87 ARG A C 1
ATOM 647 O O . ARG A 1 87 ? 13.024 3.419 -5.155 1.00 97.06 87 ARG A O 1
ATOM 654 N N . GLY A 1 88 ? 13.143 1.607 -6.476 1.00 96.62 88 GLY A N 1
ATOM 655 C CA . GLY A 1 88 ? 14.068 2.153 -7.462 1.00 96.62 88 GLY A CA 1
ATOM 656 C C . GLY A 1 88 ? 13.709 1.726 -8.880 1.00 96.62 88 GLY A C 1
ATOM 657 O O . GLY A 1 88 ? 12.551 1.425 -9.174 1.00 96.62 88 GLY A O 1
ATOM 658 N N . GLY A 1 89 ? 14.703 1.751 -9.769 1.00 95.19 89 GLY A N 1
ATOM 659 C CA . GLY A 1 89 ? 14.511 1.506 -11.200 1.00 95.19 89 GLY A CA 1
ATOM 660 C C . GLY A 1 89 ? 14.705 0.058 -11.657 1.00 95.19 89 GLY A C 1
ATOM 661 O O . GLY A 1 89 ? 14.290 -0.270 -12.764 1.00 95.19 89 GLY A O 1
ATOM 662 N N . GLN A 1 90 ? 15.320 -0.813 -10.850 1.00 96.62 90 GLN A N 1
ATOM 663 C CA . GLN A 1 90 ? 15.614 -2.186 -11.269 1.00 96.62 90 GLN A CA 1
ATOM 664 C C . GLN A 1 90 ? 14.362 -3.053 -11.139 1.00 96.62 90 GLN A C 1
ATOM 666 O O . GLN A 1 90 ? 13.968 -3.400 -10.032 1.00 96.62 90 GLN A O 1
ATOM 671 N N . THR A 1 91 ? 13.733 -3.412 -12.253 1.00 96.06 91 THR A N 1
ATOM 672 C CA . THR A 1 91 ? 12.528 -4.252 -12.215 1.00 96.06 91 THR A CA 1
ATOM 673 C C . THR A 1 91 ? 12.903 -5.705 -11.930 1.00 96.06 91 THR A C 1
ATOM 675 O O . THR A 1 91 ? 13.784 -6.247 -12.598 1.00 96.06 91 THR A O 1
ATOM 678 N N . LEU A 1 92 ? 12.266 -6.304 -10.923 1.00 96.12 92 LEU A N 1
ATOM 679 C CA . LEU A 1 92 ? 12.446 -7.689 -10.479 1.00 96.12 92 LEU A CA 1
ATOM 680 C C . LEU A 1 92 ? 11.109 -8.288 -10.039 1.00 96.12 92 LEU A C 1
ATOM 682 O O . LEU A 1 92 ? 10.155 -7.553 -9.773 1.00 96.12 92 LEU A O 1
ATOM 686 N N . CYS A 1 93 ? 11.056 -9.616 -9.967 1.00 95.81 93 CYS A N 1
ATOM 687 C CA . CYS A 1 93 ? 9.848 -10.351 -9.614 1.00 95.81 93 CYS A CA 1
ATOM 688 C C . CYS A 1 93 ? 9.717 -10.536 -8.099 1.00 95.81 93 CYS A C 1
ATOM 690 O O . CYS A 1 93 ? 10.704 -10.806 -7.415 1.00 95.81 93 CYS A O 1
ATOM 692 N N . VAL A 1 94 ? 8.494 -10.407 -7.594 1.00 96.19 94 VAL A N 1
ATOM 693 C CA . VAL A 1 94 ? 8.107 -10.683 -6.208 1.00 96.19 94 VAL A CA 1
ATOM 694 C C . VAL A 1 94 ? 6.823 -11.509 -6.186 1.00 96.19 94 VAL A C 1
ATOM 696 O O . VAL A 1 94 ? 6.061 -11.515 -7.153 1.00 96.19 94 VAL A O 1
ATOM 699 N N . GLU A 1 95 ? 6.579 -12.172 -5.065 1.00 94.50 95 GLU A N 1
ATOM 700 C CA . GLU A 1 95 ? 5.330 -12.876 -4.769 1.00 94.50 95 GLU A CA 1
ATOM 701 C C . GLU A 1 95 ? 4.690 -12.276 -3.506 1.00 94.50 95 GLU A C 1
ATOM 703 O O . GLU A 1 95 ? 5.343 -11.540 -2.762 1.00 94.50 95 GLU A O 1
ATOM 708 N N . ASP A 1 96 ? 3.415 -12.562 -3.246 1.00 87.38 96 ASP A N 1
ATOM 709 C CA . ASP A 1 96 ? 2.730 -12.092 -2.036 1.00 87.38 96 ASP A CA 1
ATOM 710 C C . ASP A 1 96 ? 3.261 -12.741 -0.751 1.00 87.38 96 ASP A C 1
ATOM 712 O O . ASP A 1 96 ? 3.345 -12.083 0.289 1.00 87.38 96 ASP A O 1
ATOM 716 N N . GLY A 1 97 ? 3.618 -14.025 -0.823 1.00 90.62 97 GLY A N 1
ATOM 717 C CA . GLY A 1 97 ? 4.136 -14.810 0.296 1.00 90.62 97 GLY A CA 1
ATOM 718 C C . GLY A 1 97 ? 5.644 -14.671 0.509 1.00 90.62 97 GLY A C 1
ATOM 719 O O . GLY A 1 97 ? 6.295 -13.779 -0.024 1.00 90.62 97 GLY A O 1
ATOM 720 N N . ALA A 1 98 ? 6.210 -15.574 1.311 1.00 92.88 98 ALA A N 1
ATOM 721 C CA . ALA A 1 98 ? 7.659 -15.746 1.352 1.00 92.88 98 ALA A CA 1
ATOM 722 C C . ALA A 1 98 ? 8.130 -16.414 0.052 1.00 92.88 98 ALA A C 1
ATOM 724 O O . ALA A 1 98 ? 7.536 -17.397 -0.385 1.00 92.88 98 ALA A O 1
ATOM 725 N N . PHE A 1 99 ? 9.202 -15.901 -0.536 1.00 95.62 99 PHE A N 1
ATOM 726 C CA . PHE A 1 99 ? 9.736 -16.314 -1.820 1.00 95.62 99 PHE A CA 1
ATOM 727 C C . PHE A 1 99 ? 11.265 -16.238 -1.846 1.00 95.62 99 PHE A C 1
ATOM 729 O O . PHE A 1 99 ? 11.901 -15.458 -1.132 1.00 95.62 99 PHE A O 1
ATOM 736 N N . SER A 1 100 ? 11.850 -17.034 -2.736 1.00 95.69 100 SER A N 1
ATOM 737 C CA . SER A 1 100 ? 13.256 -16.951 -3.113 1.00 95.69 100 SER A CA 1
ATOM 738 C C . SER A 1 100 ? 13.404 -17.447 -4.548 1.00 95.69 100 SER A C 1
ATOM 740 O O . SER A 1 100 ? 13.026 -18.578 -4.858 1.00 95.69 100 SER A O 1
ATOM 742 N N . PHE A 1 101 ? 13.914 -16.591 -5.429 1.00 93.50 101 PHE A N 1
ATOM 743 C CA . PHE A 1 101 ? 14.094 -16.887 -6.849 1.00 93.50 101 PHE A CA 1
ATOM 744 C C . PHE A 1 101 ? 15.484 -16.467 -7.312 1.00 93.50 101 PHE A C 1
ATOM 746 O O . PHE A 1 101 ? 16.086 -15.554 -6.750 1.00 93.50 101 PHE A O 1
ATOM 753 N N . GLU A 1 102 ? 15.967 -17.072 -8.393 1.00 94.44 102 GLU A N 1
ATOM 754 C CA . GLU A 1 102 ? 17.242 -16.719 -9.009 1.00 94.44 102 GLU A CA 1
ATOM 755 C C . GLU A 1 102 ? 17.107 -16.689 -10.531 1.00 94.44 102 GLU A C 1
ATOM 757 O O . GLU A 1 102 ? 16.598 -17.627 -11.140 1.00 94.44 102 GLU A O 1
ATOM 762 N N . GLY A 1 103 ? 17.529 -15.584 -11.154 1.00 90.38 103 GLY A N 1
ATOM 763 C CA . GLY A 1 103 ? 17.580 -15.469 -12.617 1.00 90.38 103 GLY A CA 1
ATOM 764 C C . GLY A 1 103 ? 16.225 -15.345 -13.323 1.00 90.38 103 GLY A C 1
ATOM 765 O O . GLY A 1 103 ? 16.162 -15.503 -14.540 1.00 90.38 103 GLY A O 1
ATOM 766 N N . VAL A 1 104 ? 15.147 -15.031 -12.601 1.00 90.81 104 VAL A N 1
ATOM 767 C CA . VAL A 1 104 ? 13.818 -14.827 -13.198 1.00 90.81 104 VAL A CA 1
ATOM 768 C C . VAL A 1 104 ? 13.735 -13.449 -13.861 1.00 90.81 104 VAL A C 1
ATOM 770 O O . VAL A 1 104 ? 13.854 -12.424 -13.191 1.00 90.81 104 VAL A O 1
ATOM 773 N N . ALA A 1 105 ? 13.514 -13.431 -15.178 1.00 85.62 105 ALA A N 1
ATOM 774 C CA . ALA A 1 105 ? 13.401 -12.204 -15.971 1.00 85.62 105 ALA A CA 1
ATOM 775 C C . ALA A 1 105 ? 11.955 -11.851 -16.368 1.00 85.62 105 ALA A C 1
ATOM 777 O O . ALA A 1 105 ? 11.620 -10.671 -16.438 1.00 85.62 105 ALA A O 1
ATOM 778 N N . ASP A 1 106 ? 11.105 -12.852 -16.619 1.00 90.25 106 ASP A N 1
ATOM 779 C CA . ASP A 1 106 ? 9.709 -12.654 -17.023 1.00 90.25 106 ASP A CA 1
ATOM 780 C C . ASP A 1 106 ? 8.767 -12.995 -15.863 1.00 90.25 106 ASP A C 1
ATOM 782 O O . ASP A 1 106 ? 8.431 -14.156 -15.625 1.00 90.25 106 ASP A O 1
ATOM 786 N N . CYS A 1 107 ? 8.374 -11.967 -15.106 1.00 91.88 107 CYS A N 1
ATOM 787 C CA . CYS A 1 107 ? 7.476 -12.140 -13.966 1.00 91.88 107 CYS A CA 1
ATOM 788 C C . CYS A 1 107 ? 6.079 -12.576 -14.419 1.00 91.88 107 CYS A C 1
ATOM 790 O O . CYS A 1 107 ? 5.474 -13.448 -13.801 1.00 91.88 107 CYS A O 1
ATOM 792 N N . ALA A 1 108 ? 5.587 -12.004 -15.522 1.00 86.19 108 ALA A N 1
ATOM 793 C CA . ALA A 1 108 ? 4.228 -12.228 -15.999 1.00 86.19 108 ALA A CA 1
ATOM 794 C C . ALA A 1 108 ? 4.020 -13.679 -16.450 1.00 86.19 108 ALA A C 1
ATOM 796 O O . ALA A 1 108 ? 2.998 -14.276 -16.117 1.00 86.19 108 ALA A O 1
ATOM 797 N N . ALA A 1 109 ? 5.009 -14.272 -17.129 1.00 87.00 109 ALA A N 1
ATOM 798 C CA . ALA A 1 109 ? 4.965 -15.676 -17.539 1.00 87.00 109 ALA A CA 1
ATOM 799 C C . ALA A 1 109 ? 4.859 -16.659 -16.358 1.00 87.00 109 ALA A C 1
ATOM 801 O O . ALA A 1 109 ? 4.363 -17.771 -16.532 1.00 87.00 109 ALA A O 1
ATOM 802 N N . LEU A 1 110 ? 5.307 -16.253 -15.165 1.00 87.31 110 LEU A N 1
ATOM 803 C CA . LEU A 1 110 ? 5.252 -17.056 -13.941 1.00 87.31 110 LEU A CA 1
ATOM 804 C C . LEU A 1 110 ? 4.127 -16.637 -12.984 1.00 87.31 110 LEU A C 1
ATOM 806 O O . LEU A 1 110 ? 4.041 -17.174 -11.884 1.00 87.31 110 LEU A O 1
ATOM 810 N N . GLY A 1 111 ? 3.279 -15.679 -13.371 1.00 85.50 111 GLY A N 1
ATOM 811 C CA . GLY A 1 111 ? 2.248 -15.131 -12.486 1.00 85.50 111 GLY A CA 1
ATOM 812 C C . GLY A 1 111 ? 2.808 -14.340 -11.296 1.00 85.50 111 GLY A C 1
ATOM 813 O O . GLY A 1 111 ? 2.098 -14.129 -10.319 1.00 85.50 111 GLY A O 1
ATOM 814 N N . LEU A 1 112 ? 4.069 -13.908 -11.372 1.00 90.19 112 LEU A N 1
ATOM 815 C CA . LEU A 1 112 ? 4.732 -13.093 -10.359 1.00 90.19 112 LEU A CA 1
ATOM 816 C C . LEU A 1 112 ? 4.515 -11.604 -10.629 1.00 90.19 112 LEU A C 1
ATOM 818 O O . LEU A 1 112 ? 4.347 -11.157 -11.767 1.00 90.19 112 LEU A O 1
ATOM 822 N N . GLU A 1 113 ? 4.613 -10.801 -9.578 1.00 91.31 113 GLU A N 1
ATOM 823 C CA . GLU A 1 113 ? 4.489 -9.357 -9.688 1.00 91.31 113 GLU A CA 1
ATOM 824 C C . GLU A 1 113 ? 5.831 -8.687 -9.979 1.00 91.31 113 GLU A C 1
ATOM 826 O O . GLU A 1 113 ? 6.848 -8.995 -9.366 1.00 91.31 113 GLU A O 1
ATOM 831 N N . SER A 1 114 ? 5.843 -7.688 -10.861 1.00 93.38 114 SER A N 1
ATOM 832 C CA . SER A 1 114 ? 7.025 -6.851 -11.078 1.00 93.38 114 SER A CA 1
ATOM 833 C C . SER A 1 114 ? 7.076 -5.689 -10.082 1.00 93.38 114 SER A C 1
ATOM 835 O O . SER A 1 114 ? 6.104 -4.943 -9.919 1.00 93.38 114 SER A O 1
ATOM 837 N N . ARG A 1 115 ? 8.230 -5.486 -9.438 1.00 96.38 115 ARG A N 1
ATOM 838 C CA . ARG A 1 115 ? 8.517 -4.341 -8.560 1.00 96.38 115 ARG A CA 1
ATOM 839 C C . ARG A 1 115 ? 9.880 -3.730 -8.857 1.00 96.38 115 ARG A C 1
ATOM 841 O O . ARG A 1 115 ? 10.801 -4.404 -9.301 1.00 96.38 115 ARG A O 1
ATOM 848 N N . GLY A 1 116 ? 9.989 -2.421 -8.632 1.00 96.81 116 GLY A N 1
ATOM 849 C CA . GLY A 1 116 ? 11.213 -1.659 -8.871 1.00 96.81 116 GLY A CA 1
ATOM 850 C C . GLY A 1 116 ? 12.099 -1.623 -7.630 1.00 96.81 116 GLY A C 1
ATOM 851 O O . GLY A 1 116 ? 11.792 -0.922 -6.671 1.00 96.81 116 GLY A O 1
ATOM 852 N N . PHE A 1 117 ? 13.217 -2.328 -7.649 1.00 98.19 117 PHE A N 1
ATOM 853 C CA . PHE A 1 117 ? 14.205 -2.340 -6.582 1.00 98.19 117 PHE A CA 1
ATOM 854 C C . PHE A 1 117 ? 15.199 -1.180 -6.737 1.00 98.19 117 PHE A C 1
ATOM 856 O O . PHE A 1 117 ? 15.557 -0.751 -7.842 1.00 98.19 117 PHE A O 1
ATOM 863 N N . ARG A 1 118 ? 15.651 -0.648 -5.602 1.00 98.00 118 ARG A N 1
ATOM 864 C CA . ARG A 1 118 ? 16.664 0.403 -5.497 1.00 98.00 118 ARG A CA 1
ATOM 865 C C . ARG A 1 118 ? 18.028 -0.218 -5.260 1.00 98.00 118 ARG A C 1
ATOM 867 O O . ARG A 1 118 ? 18.176 -1.048 -4.374 1.00 98.00 118 ARG A O 1
ATOM 874 N N . ARG A 1 119 ? 19.025 0.206 -6.032 1.00 97.94 119 ARG A N 1
ATOM 875 C CA . ARG A 1 119 ? 20.414 -0.218 -5.840 1.00 97.94 119 ARG A CA 1
ATOM 876 C C . ARG A 1 119 ? 20.956 0.330 -4.518 1.00 97.94 119 ARG A C 1
ATOM 878 O O . ARG A 1 119 ? 20.689 1.488 -4.200 1.00 97.94 119 ARG A O 1
ATOM 885 N N . LEU A 1 120 ? 21.702 -0.502 -3.796 1.00 97.38 120 LEU A N 1
ATOM 886 C CA . LEU A 1 120 ? 22.385 -0.133 -2.557 1.00 97.38 120 LEU A CA 1
ATOM 887 C C . LEU A 1 120 ? 23.816 0.330 -2.845 1.00 97.38 120 LEU A C 1
ATOM 889 O O . LEU A 1 120 ? 24.528 -0.301 -3.637 1.00 97.38 120 LEU A O 1
ATOM 893 N N . ASP A 1 121 ? 24.240 1.407 -2.189 1.00 96.00 121 ASP A N 1
ATOM 894 C CA . ASP A 1 121 ? 25.644 1.825 -2.183 1.00 96.00 121 ASP A CA 1
ATOM 895 C C . ASP A 1 121 ? 26.510 0.973 -1.234 1.00 96.00 121 ASP A C 1
ATOM 897 O O . ASP A 1 121 ? 26.039 0.019 -0.621 1.00 96.00 121 ASP A O 1
ATOM 901 N N . GLU A 1 122 ? 27.809 1.264 -1.150 1.00 93.00 122 GLU A N 1
ATOM 902 C CA . GLU A 1 122 ? 28.745 0.514 -0.301 1.00 93.00 122 GLU A CA 1
ATOM 903 C C . GLU A 1 122 ? 28.355 0.472 1.176 1.00 93.00 122 GLU A C 1
ATOM 905 O O . GLU A 1 122 ? 28.392 -0.600 1.778 1.00 93.00 122 GLU A O 1
ATOM 910 N N . THR A 1 123 ? 27.916 1.599 1.729 1.00 93.12 123 THR A N 1
ATOM 911 C CA . THR A 1 123 ? 27.531 1.695 3.139 1.00 93.12 123 THR A CA 1
ATOM 912 C C . THR A 1 123 ? 26.187 1.024 3.402 1.00 93.12 123 THR A C 1
ATOM 914 O O . THR A 1 123 ? 26.021 0.300 4.385 1.00 93.12 123 THR A O 1
ATOM 917 N N . GLU A 1 124 ? 25.236 1.172 2.479 1.00 95.38 124 GLU A N 1
ATOM 918 C CA . GLU A 1 124 ? 23.905 0.595 2.624 1.00 95.38 124 GLU A CA 1
ATOM 919 C C . GLU A 1 124 ? 23.908 -0.937 2.539 1.00 95.38 124 GLU A C 1
ATOM 921 O O . GLU A 1 124 ? 23.034 -1.582 3.122 1.00 95.38 124 GLU A O 1
ATOM 926 N N . ARG A 1 125 ? 24.883 -1.550 1.848 1.00 95.06 125 ARG A N 1
ATOM 927 C CA . ARG A 1 125 ? 25.023 -3.018 1.815 1.00 95.06 125 ARG A CA 1
ATOM 928 C C . ARG A 1 125 ? 25.372 -3.619 3.176 1.00 95.06 125 ARG A C 1
ATOM 930 O O . ARG A 1 125 ? 25.057 -4.784 3.413 1.00 95.06 125 ARG A O 1
ATOM 937 N N . GLU A 1 126 ? 26.024 -2.852 4.046 1.00 93.50 126 GLU A N 1
ATOM 938 C CA . GLU A 1 126 ? 26.259 -3.245 5.437 1.00 93.50 126 GLU A CA 1
ATOM 939 C C . GLU A 1 126 ? 25.023 -2.978 6.284 1.00 93.50 126 GLU A C 1
ATOM 941 O O . GLU A 1 126 ? 24.535 -3.882 6.963 1.00 93.50 126 GLU A O 1
ATOM 946 N N . ARG A 1 127 ? 24.500 -1.749 6.205 1.00 95.75 127 ARG A N 1
ATOM 947 C CA . ARG A 1 127 ? 23.344 -1.311 6.980 1.00 95.75 127 ARG A CA 1
ATOM 948 C C . ARG A 1 127 ? 22.479 -0.353 6.170 1.00 95.75 127 ARG A C 1
ATOM 950 O O . ARG A 1 127 ? 22.806 0.819 6.010 1.00 95.75 127 ARG A O 1
ATOM 957 N N . THR A 1 128 ? 21.335 -0.837 5.703 1.00 97.50 128 THR A N 1
ATOM 958 C CA . THR A 1 128 ? 20.317 -0.002 5.057 1.00 97.50 128 THR A CA 1
ATOM 959 C C . THR A 1 128 ? 19.357 0.548 6.109 1.00 97.50 128 THR A C 1
ATOM 961 O O . THR A 1 128 ? 18.849 -0.207 6.935 1.00 97.50 128 THR A O 1
ATOM 964 N N . VAL A 1 129 ? 19.049 1.843 6.057 1.00 98.12 129 VAL A N 1
ATOM 965 C CA . VAL A 1 129 ? 18.030 2.464 6.917 1.00 98.12 129 VAL A CA 1
ATOM 966 C C . VAL A 1 129 ? 16.837 2.889 6.069 1.00 98.12 129 VAL A C 1
ATOM 968 O O . VAL A 1 129 ? 16.980 3.629 5.097 1.00 98.12 129 VAL A O 1
ATOM 971 N N . LEU A 1 130 ? 15.649 2.415 6.432 1.00 98.50 130 LEU A N 1
ATOM 972 C CA . LEU A 1 130 ? 14.388 2.873 5.862 1.00 98.50 130 LEU A CA 1
ATOM 973 C C . LEU A 1 130 ? 13.904 4.080 6.662 1.00 98.50 130 LEU A C 1
ATOM 975 O O . LEU A 1 130 ? 13.701 3.979 7.870 1.00 98.50 130 LEU A O 1
ATOM 979 N N . VAL A 1 131 ? 13.698 5.202 5.976 1.00 97.81 131 VAL A N 1
ATOM 980 C CA . VAL A 1 131 ? 13.230 6.467 6.562 1.00 97.81 131 VAL A CA 1
ATOM 981 C C . VAL A 1 131 ? 11.926 6.918 5.916 1.00 97.81 131 VAL A C 1
ATOM 983 O O . VAL A 1 131 ? 11.608 6.546 4.785 1.00 97.81 131 VAL A O 1
ATOM 986 N N . GLU A 1 132 ? 11.161 7.740 6.623 1.00 96.44 132 GLU A N 1
ATOM 987 C CA . GLU A 1 132 ? 9.986 8.429 6.085 1.00 96.44 132 GLU A CA 1
ATOM 988 C C . GLU A 1 132 ? 10.156 9.952 6.220 1.00 96.44 132 GLU A C 1
ATOM 990 O O . GLU A 1 132 ? 11.009 10.385 6.990 1.00 96.44 132 GLU A O 1
ATOM 995 N N . PRO A 1 133 ? 9.351 10.790 5.537 1.00 96.94 133 PRO A N 1
ATOM 996 C CA . PRO A 1 133 ? 9.533 12.248 5.561 1.00 96.94 133 PRO A CA 1
ATOM 997 C C . PRO A 1 133 ? 9.505 12.899 6.952 1.00 96.94 133 PRO A C 1
ATOM 999 O O . PRO A 1 133 ? 10.064 13.974 7.128 1.00 96.94 133 PRO A O 1
ATOM 1002 N N . ALA A 1 134 ? 8.838 12.273 7.926 1.00 96.50 134 ALA A N 1
ATOM 1003 C CA . ALA A 1 134 ? 8.787 12.752 9.308 1.00 96.50 134 ALA A CA 1
ATOM 1004 C C . ALA A 1 134 ? 10.074 12.470 10.110 1.00 96.50 134 ALA A C 1
ATOM 1006 O O . ALA A 1 134 ? 10.224 13.012 11.203 1.00 96.50 134 ALA A O 1
ATOM 1007 N N . ASP A 1 135 ? 10.963 11.626 9.573 1.00 96.94 135 ASP A N 1
ATOM 1008 C CA . ASP A 1 135 ? 12.303 11.336 10.088 1.00 96.94 135 ASP A CA 1
ATOM 1009 C C . ASP A 1 135 ? 12.326 11.019 11.594 1.00 96.94 135 ASP A C 1
ATOM 1011 O O . ASP A 1 135 ? 12.879 11.741 12.430 1.00 96.94 135 ASP A O 1
ATOM 1015 N N . PHE A 1 136 ? 11.621 9.951 11.982 1.00 98.06 136 PHE A N 1
ATOM 1016 C CA . PHE A 1 136 ? 11.487 9.606 13.397 1.00 98.06 136 PHE A CA 1
ATOM 1017 C C . PHE A 1 136 ? 12.799 9.124 14.018 1.00 98.06 136 PHE A C 1
ATOM 1019 O O . PHE A 1 136 ? 13.010 9.351 15.214 1.00 98.06 136 PHE A O 1
ATOM 1026 N N . GLY A 1 137 ? 13.681 8.492 13.241 1.00 97.19 137 GLY A N 1
ATOM 1027 C CA . GLY A 1 137 ? 14.939 7.950 13.741 1.00 97.19 137 GLY A CA 1
ATOM 1028 C C . GLY A 1 137 ? 14.703 7.001 14.917 1.00 97.19 137 GLY A C 1
ATOM 1029 O O . GLY A 1 137 ? 13.875 6.093 14.856 1.00 97.19 137 GLY A O 1
ATOM 1030 N N . SER A 1 138 ? 15.342 7.279 16.054 1.00 96.88 138 SER A N 1
ATOM 1031 C CA . SER A 1 138 ? 15.159 6.512 17.295 1.00 96.88 138 SER A CA 1
ATOM 1032 C C . SER A 1 138 ? 13.737 6.551 17.878 1.00 96.88 138 SER A C 1
ATOM 1034 O O . SER A 1 138 ? 13.398 5.708 18.703 1.00 96.88 138 SER A O 1
ATOM 1036 N N . ARG A 1 139 ? 12.883 7.492 17.451 1.00 98.19 139 ARG A N 1
ATOM 1037 C CA . ARG A 1 139 ? 11.469 7.579 17.864 1.00 98.19 139 ARG A CA 1
ATOM 1038 C C . ARG A 1 139 ? 10.539 6.688 17.037 1.00 98.19 139 ARG A C 1
ATOM 1040 O O . ARG A 1 139 ? 9.334 6.677 17.286 1.00 98.19 139 ARG A O 1
ATOM 1047 N N . ALA A 1 140 ? 11.067 5.968 16.047 1.00 98.69 140 ALA A N 1
ATOM 1048 C CA . ALA A 1 140 ? 10.271 5.179 15.114 1.00 98.69 140 ALA A CA 1
ATOM 1049 C C . ALA A 1 140 ? 9.378 4.143 15.808 1.00 98.69 140 ALA A C 1
ATOM 1051 O O . ALA A 1 140 ? 8.232 3.974 15.404 1.00 98.69 140 ALA A O 1
ATOM 1052 N N . GLU A 1 141 ? 9.855 3.506 16.881 1.00 98.62 141 GLU A N 1
ATOM 1053 C CA . GLU A 1 141 ? 9.069 2.521 17.633 1.00 98.62 141 GLU A CA 1
ATOM 1054 C C . GLU A 1 141 ? 7.805 3.144 18.252 1.00 98.62 141 GLU A C 1
ATOM 1056 O O . GLU A 1 141 ? 6.695 2.661 18.029 1.00 98.62 141 GLU A O 1
ATOM 1061 N N . GLU A 1 142 ? 7.952 4.260 18.974 1.00 98.50 142 GLU A N 1
ATOM 1062 C CA . GLU A 1 142 ? 6.826 4.977 19.588 1.00 98.50 142 GLU A CA 1
ATOM 1063 C C . GLU A 1 142 ? 5.882 5.556 18.530 1.00 98.50 142 GLU A C 1
ATOM 1065 O O . GLU A 1 142 ? 4.661 5.427 18.636 1.00 98.50 142 GLU A O 1
ATOM 1070 N N . ALA A 1 143 ? 6.432 6.132 17.460 1.00 98.62 143 ALA A N 1
ATOM 1071 C CA . ALA A 1 143 ? 5.630 6.620 16.344 1.00 98.62 143 ALA A CA 1
ATOM 1072 C C . ALA A 1 143 ? 4.857 5.466 15.674 1.00 98.62 143 ALA A C 1
ATOM 1074 O O . ALA A 1 143 ? 3.712 5.638 15.254 1.00 98.62 143 ALA A O 1
ATOM 1075 N N . GLY A 1 144 ? 5.452 4.272 15.623 1.00 98.50 144 GLY A N 1
ATOM 1076 C CA . GLY A 1 144 ? 4.829 3.041 15.154 1.00 98.50 144 GLY A CA 1
ATOM 1077 C C . GLY A 1 144 ? 3.626 2.617 15.986 1.00 98.50 144 GLY A C 1
ATOM 1078 O O . GLY A 1 144 ? 2.574 2.321 15.420 1.00 98.50 144 GLY A O 1
ATOM 1079 N N . ILE A 1 145 ? 3.745 2.654 17.317 1.00 98.69 145 ILE A N 1
ATOM 1080 C CA . ILE A 1 145 ? 2.629 2.383 18.236 1.00 98.69 145 ILE A CA 1
ATOM 1081 C C . ILE A 1 145 ? 1.499 3.386 18.005 1.00 98.69 145 ILE A C 1
ATOM 1083 O O . ILE A 1 145 ? 0.357 2.988 17.784 1.00 98.69 145 ILE A O 1
ATOM 1087 N N . GLN A 1 146 ? 1.815 4.684 17.984 1.00 98.62 146 GLN A N 1
ATOM 1088 C CA . GLN A 1 146 ? 0.840 5.747 17.729 1.00 98.62 146 GLN A CA 1
ATOM 1089 C C . GLN A 1 146 ? 0.109 5.538 16.394 1.00 98.62 146 GLN A C 1
ATOM 1091 O O . GLN A 1 146 ? -1.121 5.611 16.331 1.00 98.62 146 GLN A O 1
ATOM 1096 N N . ARG A 1 147 ? 0.850 5.239 15.320 1.00 98.12 147 ARG A N 1
ATOM 1097 C CA . ARG A 1 147 ? 0.274 5.018 13.991 1.00 98.12 147 ARG A CA 1
ATOM 1098 C C . ARG A 1 147 ? -0.581 3.755 13.932 1.00 98.12 147 ARG A C 1
ATOM 1100 O O . ARG A 1 147 ? -1.640 3.780 13.310 1.00 98.12 147 ARG A O 1
ATOM 1107 N N . LEU A 1 148 ? -0.150 2.660 14.551 1.00 98.56 148 LEU A N 1
ATOM 1108 C CA . LEU A 1 148 ? -0.913 1.413 14.555 1.00 98.56 148 LEU A CA 1
ATOM 1109 C C . LEU A 1 148 ? -2.173 1.503 15.421 1.00 98.56 148 LEU A C 1
ATOM 1111 O O . LEU A 1 148 ? -3.211 1.013 14.993 1.00 98.56 148 LEU A O 1
ATOM 1115 N N . LEU A 1 149 ? -2.127 2.194 16.564 1.00 98.38 149 LEU A N 1
ATOM 1116 C CA . LEU A 1 149 ? -3.322 2.537 17.344 1.00 98.38 149 LEU A CA 1
ATOM 1117 C C . LEU A 1 149 ? -4.313 3.343 16.498 1.00 98.38 149 LEU A C 1
ATOM 1119 O O . LEU A 1 149 ? -5.485 2.978 16.403 1.00 98.38 149 LEU A O 1
ATOM 1123 N N . GLN A 1 150 ? -3.840 4.391 15.814 1.00 97.19 150 GLN A N 1
ATOM 1124 C CA . GLN A 1 150 ? -4.679 5.168 14.899 1.00 97.19 150 GLN A CA 1
ATOM 1125 C C . GLN A 1 150 ? -5.312 4.274 13.822 1.00 97.19 150 GLN A C 1
ATOM 1127 O O . GLN A 1 150 ? -6.518 4.332 13.583 1.00 97.19 150 GLN A O 1
ATOM 1132 N N . ALA A 1 151 ? -4.506 3.420 13.188 1.00 96.25 151 ALA A N 1
ATOM 1133 C CA . ALA A 1 151 ? -4.959 2.517 12.138 1.00 96.25 151 ALA A CA 1
ATOM 1134 C C . ALA A 1 151 ? -5.967 1.477 12.658 1.00 96.25 151 ALA A C 1
ATOM 1136 O O . ALA A 1 151 ? -6.945 1.179 11.971 1.00 96.25 151 ALA A O 1
ATOM 1137 N N . ALA A 1 152 ? -5.783 0.978 13.880 1.00 96.44 152 ALA A N 1
ATOM 1138 C CA . ALA A 1 152 ? -6.705 0.072 14.558 1.00 96.44 152 ALA A CA 1
ATOM 1139 C C . ALA A 1 152 ? -7.997 0.766 15.043 1.00 96.44 152 ALA A C 1
ATOM 1141 O O . ALA A 1 152 ? -8.953 0.081 15.397 1.00 96.44 152 ALA A O 1
ATOM 1142 N N . GLY A 1 153 ? -8.085 2.100 14.960 1.00 95.25 153 GLY A N 1
ATOM 1143 C CA . GLY A 1 153 ? -9.302 2.875 15.223 1.00 95.25 153 GLY A CA 1
ATOM 1144 C C . GLY A 1 153 ? -9.336 3.624 16.558 1.00 95.25 153 GLY A C 1
ATOM 1145 O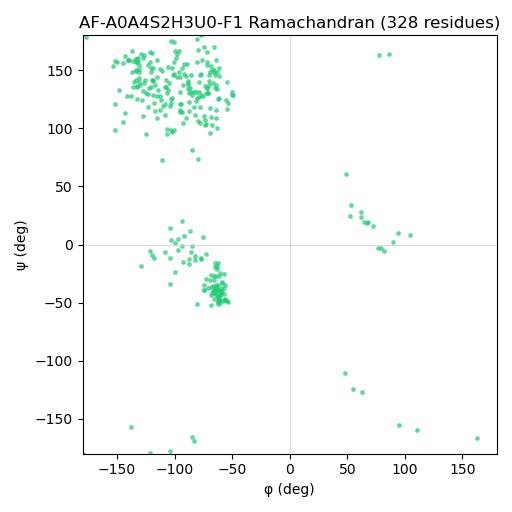 O . GLY A 1 153 ? -10.383 4.176 16.889 1.00 95.25 153 GLY A O 1
ATOM 1146 N N . TYR A 1 154 ? -8.226 3.671 17.295 1.00 97.62 154 TYR A N 1
ATOM 1147 C CA . TYR A 1 154 ? -8.094 4.396 18.566 1.00 97.62 154 TYR A CA 1
ATOM 1148 C C . TYR A 1 154 ? -7.853 5.908 18.347 1.00 97.62 154 TYR A C 1
ATOM 1150 O O . TYR A 1 154 ? -7.380 6.321 17.282 1.00 97.62 154 TYR A O 1
ATOM 1158 N N . ASP A 1 155 ? -8.162 6.765 19.339 1.00 95.75 155 ASP A N 1
ATOM 1159 C CA . ASP A 1 155 ? -8.082 8.242 19.204 1.00 95.75 155 ASP A CA 1
ATOM 1160 C C . ASP A 1 155 ? -6.639 8.749 19.343 1.00 95.75 155 ASP A C 1
ATOM 1162 O O . ASP A 1 155 ? -6.252 9.375 20.336 1.00 95.75 155 ASP A O 1
ATOM 1166 N N . ILE A 1 156 ? -5.836 8.518 18.304 1.00 97.06 156 ILE A N 1
ATOM 1167 C CA . ILE A 1 156 ? -4.530 9.148 18.108 1.00 97.06 156 ILE A CA 1
ATOM 1168 C C . ILE A 1 156 ? -4.654 10.238 17.041 1.00 97.06 156 ILE A C 1
ATOM 1170 O O . ILE A 1 156 ? -4.985 9.975 15.886 1.00 97.06 156 ILE A O 1
ATOM 1174 N N . ARG A 1 157 ? -4.366 11.489 17.424 1.00 92.31 157 ARG A N 1
ATOM 1175 C CA . ARG A 1 157 ? -4.512 12.670 16.541 1.00 92.31 157 ARG A CA 1
ATOM 1176 C C . ARG A 1 157 ? -3.211 13.142 15.915 1.00 92.31 157 ARG A C 1
ATOM 1178 O O . ARG A 1 157 ? -3.244 13.829 14.902 1.00 92.31 157 ARG A O 1
ATOM 1185 N N . LEU A 1 158 ? -2.089 12.817 16.544 1.00 94.44 158 LEU A N 1
ATOM 1186 C CA . LEU A 1 158 ? -0.761 13.207 16.106 1.00 94.44 158 LEU A CA 1
ATOM 1187 C C . LEU A 1 158 ? 0.153 11.996 16.240 1.00 94.44 158 LEU A C 1
ATOM 1189 O O . LEU A 1 158 ? 0.093 11.299 17.251 1.00 94.44 158 LEU A O 1
ATOM 1193 N N . ILE A 1 159 ? 0.963 11.769 15.210 1.00 97.44 159 ILE A N 1
ATOM 1194 C CA . ILE A 1 159 ? 2.048 10.793 15.224 1.00 97.44 159 ILE A CA 1
ATOM 1195 C C . ILE A 1 159 ? 3.337 11.608 15.306 1.00 97.44 159 ILE A C 1
ATOM 1197 O O . ILE A 1 159 ? 3.770 12.189 14.312 1.00 97.44 159 ILE A O 1
ATOM 1201 N N . ASP A 1 160 ? 3.889 11.719 16.507 1.00 96.38 160 ASP A N 1
ATOM 1202 C CA . ASP A 1 160 ? 5.079 12.514 16.822 1.00 96.38 160 ASP A CA 1
ATOM 1203 C C . ASP A 1 160 ? 6.230 11.669 17.389 1.00 96.38 160 ASP A C 1
ATOM 1205 O O . ASP A 1 160 ? 7.352 12.161 17.509 1.00 96.38 160 ASP A O 1
ATOM 1209 N N . GLY A 1 161 ? 5.983 10.395 17.700 1.00 97.50 161 GLY A N 1
ATOM 1210 C CA . GLY A 1 161 ? 6.977 9.495 18.273 1.00 97.50 161 GLY A CA 1
ATOM 1211 C C . GLY A 1 161 ? 7.409 9.846 19.696 1.00 97.50 161 GLY A C 1
ATOM 1212 O O . GLY A 1 161 ? 8.473 9.407 20.127 1.00 97.50 161 GLY A O 1
ATOM 1213 N N . TYR A 1 162 ? 6.618 10.639 20.424 1.00 96.75 162 TYR A N 1
ATOM 1214 C CA . TYR A 1 162 ? 6.836 10.916 21.840 1.00 96.75 162 TYR A CA 1
ATOM 1215 C C . TYR A 1 162 ? 5.796 10.214 22.711 1.00 96.75 162 TYR A C 1
ATOM 1217 O O . TYR A 1 162 ? 4.590 10.275 22.466 1.00 96.75 162 TYR A O 1
ATOM 1225 N N . GLU A 1 163 ? 6.259 9.598 23.796 1.00 90.12 163 GLU A N 1
ATOM 1226 C CA . GLU A 1 163 ? 5.364 8.953 24.749 1.00 90.12 163 GLU A CA 1
ATOM 1227 C C . GLU A 1 163 ? 4.440 9.976 25.422 1.00 90.12 163 GLU A C 1
ATOM 1229 O O . GLU A 1 163 ? 4.857 10.855 26.182 1.00 90.12 163 GLU A O 1
ATOM 1234 N N . GLY A 1 164 ? 3.139 9.836 25.175 1.00 92.31 164 GLY A N 1
ATOM 1235 C CA . GLY A 1 164 ? 2.113 10.741 25.679 1.00 92.31 164 GLY A CA 1
ATOM 1236 C C . GLY A 1 164 ? 1.150 10.068 26.652 1.00 92.31 164 GLY A C 1
ATOM 1237 O O . GLY A 1 164 ? 0.944 8.856 26.628 1.00 92.31 164 GLY A O 1
ATOM 1238 N N . ARG A 1 165 ? 0.469 10.871 27.486 1.00 95.06 165 ARG A N 1
ATOM 1239 C CA . ARG A 1 165 ? -0.675 10.380 28.288 1.00 95.06 165 ARG A CA 1
ATOM 1240 C C . ARG A 1 165 ? -1.786 9.806 27.407 1.00 95.06 165 ARG A C 1
ATOM 1242 O O . ARG A 1 165 ? -2.477 8.886 27.820 1.00 95.06 165 ARG A O 1
ATOM 1249 N N . ARG A 1 166 ? -1.963 10.374 26.210 1.00 95.81 166 ARG A N 1
ATOM 1250 C CA . ARG A 1 166 ? -2.938 9.894 25.232 1.00 95.81 166 ARG A CA 1
ATOM 1251 C C . ARG A 1 166 ? -2.543 8.528 24.686 1.00 95.81 166 ARG A C 1
ATOM 1253 O O . ARG A 1 166 ? -3.364 7.633 24.787 1.00 95.81 166 ARG A O 1
ATOM 1260 N N . THR A 1 167 ? -1.314 8.360 24.189 1.00 96.88 167 THR A N 1
ATOM 1261 C CA . THR A 1 167 ? -0.852 7.060 23.681 1.00 96.88 167 THR A CA 1
ATOM 1262 C C . THR A 1 167 ? -1.024 5.974 24.731 1.00 96.88 167 THR A C 1
ATOM 1264 O O . THR A 1 167 ? -1.655 4.971 24.444 1.00 96.88 167 THR A O 1
ATOM 1267 N N . ARG A 1 168 ? -0.586 6.218 25.974 1.00 96.69 168 ARG A N 1
ATOM 1268 C CA . ARG A 1 168 ? -0.757 5.263 27.082 1.00 96.69 168 ARG A CA 1
ATOM 1269 C C . ARG A 1 168 ? -2.213 4.871 27.322 1.00 96.69 168 ARG A C 1
ATOM 1271 O O . ARG A 1 168 ? -2.513 3.691 27.367 1.00 96.69 168 ARG A O 1
ATOM 1278 N N . ARG A 1 169 ? -3.123 5.846 27.378 1.00 97.69 169 ARG A N 1
ATOM 1279 C CA . ARG A 1 169 ? -4.559 5.570 27.519 1.00 97.69 169 ARG A CA 1
ATOM 1280 C C . ARG A 1 169 ? -5.107 4.717 26.368 1.00 97.69 169 ARG A C 1
ATOM 1282 O O . ARG A 1 169 ? -5.936 3.851 26.609 1.00 97.69 169 ARG A O 1
ATOM 1289 N N . GLU A 1 170 ? -4.688 4.980 25.131 1.00 98.31 170 GLU A N 1
ATOM 1290 C CA . GLU A 1 170 ? -5.136 4.186 23.980 1.00 98.31 170 GLU A CA 1
ATOM 1291 C C . GLU A 1 170 ? -4.500 2.785 23.954 1.00 98.31 170 GLU A C 1
ATOM 1293 O O . GLU A 1 170 ? -5.148 1.847 23.505 1.00 98.31 170 GLU A O 1
ATOM 1298 N N . ILE A 1 171 ? -3.280 2.615 24.482 1.00 98.31 171 ILE A N 1
ATOM 1299 C CA . ILE A 1 171 ? -2.695 1.288 24.735 1.00 98.31 171 ILE A CA 1
ATOM 1300 C C . ILE A 1 171 ? -3.551 0.542 25.763 1.00 98.31 171 ILE A C 1
ATOM 1302 O O . ILE A 1 171 ? -3.958 -0.579 25.486 1.00 98.31 171 ILE A O 1
ATOM 1306 N N . ASP A 1 172 ? -3.893 1.166 26.894 1.00 98.12 172 ASP A N 1
ATOM 1307 C CA . ASP A 1 172 ? -4.731 0.541 27.929 1.00 98.12 172 ASP A CA 1
ATOM 1308 C C . ASP A 1 172 ? -6.108 0.129 27.371 1.00 98.12 172 ASP A C 1
ATOM 1310 O O . ASP A 1 172 ? -6.620 -0.950 27.675 1.00 98.12 172 ASP A O 1
ATOM 1314 N N . ALA A 1 173 ? -6.703 0.976 26.521 1.00 98.44 173 ALA A N 1
ATOM 1315 C CA . ALA A 1 173 ? -7.947 0.663 25.823 1.00 98.44 173 ALA A CA 1
ATOM 1316 C C . ALA A 1 173 ? -7.778 -0.541 24.884 1.00 98.44 173 ALA A C 1
ATOM 1318 O O . ALA A 1 173 ? -8.591 -1.462 24.922 1.00 98.44 173 ALA A O 1
ATOM 1319 N N . PHE A 1 174 ? -6.694 -0.576 24.104 1.00 98.56 174 PHE A N 1
ATOM 1320 C CA . PHE A 1 174 ? -6.379 -1.710 23.239 1.00 98.56 174 PHE A CA 1
ATOM 1321 C C . PHE A 1 174 ? -6.156 -3.010 24.014 1.00 98.56 174 PHE A C 1
ATOM 1323 O O . PHE A 1 174 ? -6.671 -4.050 23.617 1.00 98.56 174 PHE A O 1
ATOM 1330 N N . GLU A 1 175 ? -5.427 -2.970 25.128 1.00 98.38 175 GLU A N 1
ATOM 1331 C CA . GLU A 1 175 ? -5.200 -4.138 25.983 1.00 98.38 175 GLU A CA 1
ATOM 1332 C C . GLU A 1 175 ? -6.503 -4.676 26.583 1.00 98.38 175 GLU A C 1
ATOM 1334 O O . GLU A 1 175 ? -6.707 -5.893 26.646 1.00 98.38 175 GLU A O 1
ATOM 1339 N N . SER A 1 176 ? -7.403 -3.771 26.982 1.00 98.12 176 SER A N 1
ATOM 1340 C CA . SER A 1 176 ? -8.744 -4.114 27.454 1.00 98.12 176 SER A CA 1
ATOM 1341 C C . SER A 1 176 ? -9.561 -4.804 26.359 1.00 98.12 176 SER A C 1
ATOM 1343 O O . SER A 1 176 ? -10.124 -5.871 26.604 1.00 98.12 176 SER A O 1
ATOM 1345 N N . ASP A 1 177 ? -9.587 -4.241 25.149 1.00 97.88 177 ASP A N 1
ATOM 1346 C CA . ASP A 1 177 ? -10.319 -4.800 24.006 1.00 97.88 177 ASP A CA 1
ATOM 1347 C C . ASP A 1 177 ? -9.726 -6.142 23.539 1.00 97.88 177 ASP A C 1
ATOM 1349 O O . ASP A 1 177 ? -10.458 -7.061 23.170 1.00 97.88 177 ASP A O 1
ATOM 1353 N N . ALA A 1 178 ? -8.399 -6.289 23.599 1.00 96.44 178 ALA A N 1
ATOM 1354 C CA . ALA A 1 178 ? -7.688 -7.521 23.263 1.00 96.44 178 ALA A CA 1
ATOM 1355 C C . ALA A 1 178 ? -7.764 -8.595 24.365 1.00 96.44 178 ALA A C 1
ATOM 1357 O O . ALA A 1 178 ? -7.363 -9.738 24.134 1.00 96.44 178 ALA A O 1
ATOM 1358 N N . GLY A 1 179 ? -8.228 -8.244 25.571 1.00 97.12 179 GLY A N 1
ATOM 1359 C CA . GLY A 1 179 ? -8.253 -9.139 26.731 1.00 97.12 179 GLY A CA 1
ATOM 1360 C C . GLY A 1 179 ? -6.862 -9.607 27.181 1.00 97.12 179 GLY A C 1
ATOM 1361 O O . GLY A 1 179 ? -6.733 -10.676 27.783 1.00 97.12 179 GLY A O 1
ATOM 1362 N N . ARG A 1 180 ? -5.809 -8.846 26.862 1.00 96.75 180 ARG A N 1
ATOM 1363 C CA . ARG A 1 180 ? -4.408 -9.192 27.133 1.00 96.75 180 ARG A CA 1
ATOM 1364 C C . ARG A 1 180 ? -3.588 -7.930 27.377 1.00 96.75 180 ARG A C 1
ATOM 1366 O O . ARG A 1 180 ? -3.610 -7.024 26.555 1.00 96.75 180 ARG A O 1
ATOM 1373 N N . SER A 1 181 ? -2.779 -7.942 28.439 1.00 96.81 181 SER A N 1
ATOM 1374 C CA . SER A 1 181 ? -1.740 -6.928 28.650 1.00 96.81 181 SER A CA 1
ATOM 1375 C C . SER A 1 181 ? -0.408 -7.338 28.015 1.00 96.81 181 SER A C 1
ATOM 1377 O O . SER A 1 181 ? -0.045 -8.521 28.009 1.00 96.81 181 SER A O 1
ATOM 1379 N N . PHE A 1 182 ? 0.323 -6.358 27.494 1.00 96.56 182 PHE A N 1
ATOM 1380 C CA . PHE A 1 182 ? 1.666 -6.494 26.933 1.00 96.56 182 PHE A CA 1
ATOM 1381 C C . PHE A 1 182 ? 2.743 -5.957 27.882 1.00 96.56 182 PHE A C 1
ATOM 1383 O O . PHE A 1 182 ? 3.921 -6.253 27.686 1.00 96.56 182 PHE A O 1
ATOM 1390 N N . ALA A 1 183 ? 2.362 -5.246 28.950 1.00 92.56 183 ALA A N 1
ATOM 1391 C CA . ALA A 1 183 ? 3.271 -4.684 29.947 1.00 92.56 183 ALA A CA 1
ATOM 1392 C C . ALA A 1 183 ? 4.451 -3.930 29.296 1.00 92.56 183 ALA A C 1
ATOM 1394 O O . ALA A 1 183 ? 4.257 -2.880 28.694 1.00 92.56 183 ALA A O 1
ATOM 1395 N N . ASN A 1 184 ? 5.672 -4.465 29.396 1.00 92.38 184 ASN A N 1
ATOM 1396 C CA . ASN A 1 184 ? 6.878 -3.853 28.825 1.00 92.38 184 ASN A CA 1
ATOM 1397 C C . ASN A 1 184 ? 7.304 -4.475 27.478 1.00 92.38 184 ASN A C 1
ATOM 1399 O O . ASN A 1 184 ? 8.328 -4.077 26.923 1.00 92.38 184 ASN A O 1
ATOM 1403 N N . ASP A 1 185 ? 6.565 -5.456 26.950 1.00 97.75 185 ASP A N 1
ATOM 1404 C CA . ASP A 1 185 ? 6.871 -6.115 25.676 1.00 97.75 185 ASP A CA 1
ATOM 1405 C C . ASP A 1 185 ? 6.301 -5.317 24.495 1.00 97.75 185 ASP A C 1
ATOM 1407 O O . ASP A 1 185 ? 5.231 -5.598 23.944 1.00 97.75 185 ASP A O 1
ATOM 1411 N N . ARG A 1 186 ? 7.047 -4.280 24.108 1.00 96.88 186 ARG A N 1
ATOM 1412 C CA . ARG A 1 186 ? 6.676 -3.376 23.011 1.00 96.88 186 ARG A CA 1
ATOM 1413 C C . ARG A 1 186 ? 6.653 -4.076 21.655 1.00 96.88 186 ARG A C 1
ATOM 1415 O O . ARG A 1 186 ? 5.840 -3.721 20.804 1.00 96.88 186 ARG A O 1
ATOM 1422 N N . ALA A 1 187 ? 7.488 -5.098 21.461 1.00 97.94 187 ALA A N 1
ATOM 1423 C CA . ALA A 1 187 ? 7.496 -5.880 20.230 1.00 97.94 187 ALA A CA 1
ATOM 1424 C C . ALA A 1 187 ? 6.187 -6.668 20.070 1.00 97.94 187 ALA A C 1
ATOM 1426 O O . ALA A 1 187 ? 5.562 -6.602 19.009 1.00 97.94 187 ALA A O 1
ATOM 1427 N N . ALA A 1 188 ? 5.734 -7.345 21.131 1.00 98.38 188 ALA A N 1
ATOM 1428 C CA . ALA A 1 188 ? 4.455 -8.050 21.124 1.00 98.38 188 ALA A CA 1
ATOM 1429 C C . ALA A 1 188 ? 3.258 -7.093 21.000 1.00 98.38 188 ALA A C 1
ATOM 1431 O O . ALA A 1 188 ? 2.300 -7.415 20.295 1.00 98.38 188 ALA A O 1
ATOM 1432 N N . LEU A 1 189 ? 3.318 -5.914 21.633 1.00 98.62 189 LEU A N 1
ATOM 1433 C CA . LEU A 1 189 ? 2.299 -4.872 21.477 1.00 98.62 189 LEU A CA 1
ATOM 1434 C C . LEU A 1 189 ? 2.193 -4.403 20.016 1.00 98.62 189 LEU A C 1
ATOM 1436 O O . LEU A 1 189 ? 1.093 -4.350 19.469 1.00 98.62 189 LEU A O 1
ATOM 1440 N N . LEU A 1 190 ? 3.322 -4.101 19.367 1.00 98.75 190 LEU A N 1
ATOM 1441 C CA . LEU A 1 190 ? 3.363 -3.699 17.957 1.00 98.75 190 LEU A CA 1
ATOM 1442 C C . LEU A 1 190 ? 2.781 -4.776 17.034 1.00 98.75 190 LEU A C 1
ATOM 1444 O O . LEU A 1 190 ? 2.013 -4.442 16.135 1.00 98.75 190 LEU A O 1
ATOM 1448 N N . ASP A 1 191 ? 3.100 -6.051 17.263 1.00 98.69 191 ASP A N 1
ATOM 1449 C CA . ASP A 1 191 ? 2.540 -7.157 16.475 1.00 98.69 191 ASP A CA 1
ATOM 1450 C C . ASP A 1 191 ? 1.027 -7.297 16.661 1.00 98.69 191 ASP A C 1
ATOM 1452 O O . ASP A 1 191 ? 0.293 -7.502 15.693 1.00 98.69 191 ASP A O 1
ATOM 1456 N N . ALA A 1 192 ? 0.539 -7.161 17.895 1.00 98.56 192 ALA A N 1
ATOM 1457 C CA . ALA A 1 192 ? -0.885 -7.260 18.187 1.00 98.56 192 ALA A CA 1
ATOM 1458 C C . ALA A 1 192 ? -1.672 -6.082 17.592 1.00 98.56 192 ALA A C 1
ATOM 1460 O O . ALA A 1 192 ? -2.713 -6.287 16.963 1.00 98.56 192 ALA A O 1
ATOM 1461 N N . LEU A 1 193 ? -1.154 -4.858 17.727 1.00 98.69 193 LEU A N 1
ATOM 1462 C CA . LEU A 1 193 ? -1.732 -3.673 17.095 1.00 98.69 193 LEU A CA 1
ATOM 1463 C C . LEU A 1 193 ? -1.719 -3.794 15.568 1.00 98.69 193 LEU A C 1
ATOM 1465 O O . LEU A 1 193 ? -2.685 -3.420 14.903 1.00 98.69 193 LEU A O 1
ATOM 1469 N N . HIS A 1 194 ? -0.643 -4.346 15.002 1.00 98.56 194 HIS A N 1
ATOM 1470 C CA . HIS A 1 194 ? -0.533 -4.614 13.571 1.00 98.56 194 HIS A CA 1
ATOM 1471 C C . HIS A 1 194 ? -1.581 -5.609 13.083 1.00 98.56 194 HIS A C 1
ATOM 1473 O O . HIS A 1 194 ? -2.255 -5.327 12.092 1.00 98.56 194 HIS A O 1
ATOM 1479 N N . ALA A 1 195 ? -1.782 -6.714 13.801 1.00 98.19 195 ALA A N 1
ATOM 1480 C CA . ALA A 1 195 ? -2.827 -7.685 13.497 1.00 98.19 195 ALA A CA 1
ATOM 1481 C C . ALA A 1 195 ? -4.234 -7.062 13.565 1.00 98.19 195 ALA A C 1
ATOM 1483 O O . ALA A 1 195 ? -5.037 -7.263 12.653 1.00 98.19 195 ALA A O 1
ATOM 1484 N N . ALA A 1 196 ? -4.521 -6.251 14.590 1.00 97.56 196 ALA A N 1
ATOM 1485 C CA . ALA A 1 196 ? -5.801 -5.553 14.716 1.00 97.56 196 ALA A CA 1
ATOM 1486 C C . ALA A 1 196 ? -6.029 -4.542 13.577 1.00 97.56 196 ALA A C 1
ATOM 1488 O O . ALA A 1 196 ? -7.109 -4.490 12.984 1.00 97.56 196 ALA A O 1
ATOM 1489 N N . ALA A 1 197 ? -4.999 -3.773 13.217 1.00 96.88 197 ALA A N 1
ATOM 1490 C CA . ALA A 1 197 ? -5.053 -2.827 12.109 1.00 96.88 197 ALA A CA 1
ATOM 1491 C C . ALA A 1 197 ? -5.220 -3.532 10.748 1.00 96.88 197 ALA A C 1
ATOM 1493 O O . ALA A 1 197 ? -6.010 -3.075 9.922 1.00 96.88 197 ALA A O 1
ATOM 1494 N N . LEU A 1 198 ? -4.547 -4.667 10.520 1.00 95.25 198 LEU A N 1
ATOM 1495 C CA . LEU A 1 198 ? -4.743 -5.512 9.334 1.00 95.25 198 LEU A CA 1
ATOM 1496 C C . LEU A 1 198 ? -6.169 -6.052 9.249 1.00 95.25 198 LEU A C 1
ATOM 1498 O O . LEU A 1 198 ? -6.792 -5.925 8.201 1.00 95.25 198 LEU A O 1
ATOM 1502 N N . ALA A 1 199 ? -6.710 -6.601 10.337 1.00 94.12 199 ALA A N 1
ATOM 1503 C CA . ALA A 1 199 ? -8.084 -7.102 10.356 1.00 94.12 199 ALA A CA 1
ATOM 1504 C C . ALA A 1 199 ? -9.097 -5.988 10.043 1.00 94.12 199 ALA A C 1
ATOM 1506 O O . ALA A 1 199 ? -10.074 -6.201 9.329 1.00 94.12 199 ALA A O 1
ATOM 1507 N N . ARG A 1 200 ? -8.835 -4.772 10.533 1.00 92.12 200 ARG A N 1
ATOM 1508 C CA . ARG A 1 200 ? -9.695 -3.611 10.307 1.00 92.12 200 ARG A CA 1
ATOM 1509 C C . ARG A 1 200 ? -9.583 -3.039 8.890 1.00 92.12 200 ARG A C 1
ATOM 1511 O O . ARG A 1 200 ? -10.591 -2.581 8.351 1.00 92.12 200 ARG A O 1
ATOM 1518 N N . ASN A 1 201 ? -8.380 -2.990 8.317 1.00 93.06 201 ASN A N 1
ATOM 1519 C CA . ASN A 1 201 ? -8.092 -2.194 7.117 1.00 93.06 201 ASN A CA 1
ATOM 1520 C C . ASN A 1 201 ? -7.637 -3.007 5.903 1.00 93.06 201 ASN A C 1
ATOM 1522 O O . ASN A 1 201 ? -7.610 -2.446 4.812 1.00 93.06 201 ASN A O 1
ATOM 1526 N N . GLY A 1 202 ? -7.300 -4.289 6.047 1.00 88.88 202 GLY A N 1
ATOM 1527 C CA . GLY A 1 202 ? -6.763 -5.132 4.972 1.00 88.88 202 GLY A CA 1
ATOM 1528 C C . GLY A 1 202 ? -7.694 -5.248 3.765 1.00 88.88 202 GLY A C 1
ATOM 1529 O O . GLY A 1 202 ? -7.227 -5.231 2.630 1.00 88.88 202 GLY A O 1
ATOM 1530 N N . GLU A 1 203 ? -9.005 -5.209 4.007 1.00 90.31 203 GLU A N 1
ATOM 1531 C CA . GLU A 1 203 ? -10.031 -5.291 2.961 1.00 90.31 203 GLU A CA 1
ATOM 1532 C C . GLU A 1 203 ? -10.774 -3.971 2.709 1.00 90.31 203 GLU A C 1
ATOM 1534 O O . GLU A 1 203 ? -11.544 -3.882 1.759 1.00 90.31 203 GLU A O 1
ATOM 1539 N N . ALA A 1 204 ? -10.540 -2.926 3.507 1.00 92.50 204 ALA A N 1
ATOM 1540 C CA . ALA A 1 204 ? -11.322 -1.690 3.428 1.00 92.50 204 ALA A CA 1
ATOM 1541 C C . ALA A 1 204 ? -11.134 -0.933 2.094 1.00 92.50 204 ALA A C 1
ATOM 1543 O O . ALA A 1 204 ? -10.060 -0.916 1.505 1.00 92.50 204 ALA A O 1
ATOM 1544 N N . GLY A 1 205 ? -12.140 -0.199 1.644 1.00 93.44 205 GLY A N 1
ATOM 1545 C CA . GLY A 1 205 ? -12.099 0.579 0.410 1.00 93.44 205 GLY A CA 1
ATOM 1546 C C . GLY A 1 205 ? -12.690 -0.171 -0.779 1.00 93.44 205 GLY A C 1
ATOM 1547 O O . GLY A 1 205 ? -13.593 -0.981 -0.603 1.00 93.44 205 GLY A O 1
ATOM 1548 N N . LEU A 1 206 ? -12.271 0.180 -1.996 1.00 95.88 206 LEU A N 1
ATOM 1549 C CA . LEU A 1 206 ? -12.880 -0.318 -3.233 1.00 95.88 206 LEU A CA 1
ATOM 1550 C C . LEU A 1 206 ? -12.005 -1.401 -3.849 1.00 95.88 206 LEU A C 1
ATOM 1552 O O . LEU A 1 206 ? -10.844 -1.135 -4.163 1.00 95.88 206 LEU A O 1
ATOM 1556 N N . HIS A 1 207 ? -12.607 -2.562 -4.090 1.00 97.12 207 HIS A N 1
ATOM 1557 C CA . HIS A 1 207 ? -12.058 -3.652 -4.888 1.00 97.12 207 HIS A CA 1
ATOM 1558 C C . HIS A 1 207 ? -12.756 -3.715 -6.242 1.00 97.12 207 HIS A C 1
ATOM 1560 O O . HIS A 1 207 ? -13.985 -3.684 -6.310 1.00 97.12 207 HIS A O 1
ATOM 1566 N N . ILE A 1 208 ? -11.971 -3.829 -7.309 1.00 98.12 208 ILE A N 1
ATOM 1567 C CA . ILE A 1 208 ? -12.441 -4.081 -8.671 1.00 98.12 208 ILE A CA 1
ATOM 1568 C C . ILE A 1 208 ? -11.904 -5.451 -9.072 1.00 98.12 208 ILE A C 1
ATOM 1570 O O . ILE A 1 208 ? -10.696 -5.620 -9.244 1.00 98.12 208 ILE A O 1
ATOM 1574 N N . CYS A 1 209 ? -12.802 -6.423 -9.163 1.00 98.19 209 CYS A N 1
ATOM 1575 C CA . CYS A 1 209 ? -12.499 -7.822 -9.419 1.00 98.19 209 CYS A CA 1
ATOM 1576 C C . CYS A 1 209 ? -12.882 -8.199 -10.845 1.00 98.19 209 CYS A C 1
ATOM 1578 O O . CYS A 1 209 ? -14.002 -7.939 -11.283 1.00 98.19 209 CYS A O 1
ATOM 1580 N N . ASN A 1 210 ? -11.952 -8.832 -11.550 1.00 97.94 210 ASN A N 1
ATOM 1581 C CA . ASN A 1 210 ? -12.149 -9.308 -12.905 1.00 97.94 210 ASN A CA 1
ATOM 1582 C C . ASN A 1 210 ? -12.622 -10.768 -12.881 1.00 97.94 210 ASN A C 1
ATOM 1584 O O . ASN A 1 210 ? -11.831 -11.675 -12.638 1.00 97.94 210 ASN A O 1
ATOM 1588 N N . GLN A 1 211 ? -13.911 -10.982 -13.131 1.00 97.88 211 GLN A N 1
ATOM 1589 C CA . GLN A 1 211 ? -14.534 -12.302 -13.288 1.00 97.88 211 GLN A CA 1
ATOM 1590 C C . GLN A 1 211 ? -14.599 -12.749 -14.760 1.00 97.88 211 GLN A C 1
ATOM 1592 O O . GLN A 1 211 ? -15.116 -13.825 -15.056 1.00 97.88 211 GLN A O 1
ATOM 1597 N N . GLY A 1 212 ? -14.121 -11.916 -15.691 1.00 95.50 212 GLY A N 1
ATOM 1598 C CA . GLY A 1 212 ? -14.019 -12.240 -17.110 1.00 95.50 212 GLY A CA 1
ATOM 1599 C C . GLY A 1 212 ? -12.791 -13.090 -17.437 1.00 95.50 212 GLY A C 1
ATOM 1600 O O . GLY A 1 212 ? -11.949 -13.382 -16.584 1.00 95.50 212 GLY A O 1
ATOM 1601 N N . ASN A 1 213 ? -12.677 -13.479 -18.707 1.00 93.88 213 ASN A N 1
ATOM 1602 C CA . ASN A 1 213 ? -11.561 -14.295 -19.202 1.00 93.88 213 ASN A CA 1
ATOM 1603 C C . ASN A 1 213 ? -10.436 -13.479 -19.874 1.00 93.88 213 ASN A C 1
ATOM 1605 O O . ASN A 1 213 ? -9.400 -14.039 -20.244 1.00 93.88 213 ASN A O 1
ATOM 1609 N N . ARG A 1 214 ? -10.620 -12.163 -20.019 1.00 94.19 214 ARG A N 1
ATOM 1610 C CA . ARG A 1 214 ? -9.632 -11.221 -20.559 1.00 94.19 214 ARG A CA 1
ATOM 1611 C C . ARG A 1 214 ? -9.117 -10.278 -19.473 1.00 94.19 214 ARG A C 1
ATOM 1613 O O . ARG A 1 214 ? -9.864 -9.959 -18.551 1.00 94.19 214 ARG A O 1
ATOM 1620 N N . PRO A 1 215 ? -7.860 -9.808 -19.549 1.00 94.88 215 PRO A N 1
ATOM 1621 C CA . PRO A 1 215 ? -7.364 -8.788 -18.632 1.00 94.88 215 PRO A CA 1
ATOM 1622 C C . PRO A 1 215 ? -8.139 -7.474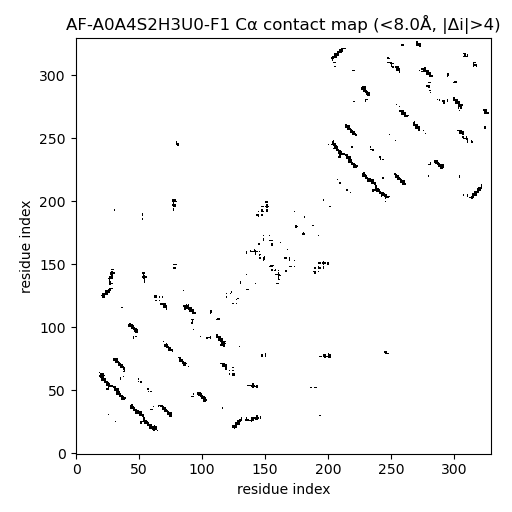 -18.791 1.00 94.88 215 PRO A C 1
ATOM 1624 O O . PRO A 1 215 ? -8.561 -7.118 -19.890 1.00 94.88 215 PRO A O 1
ATOM 1627 N N . ILE A 1 216 ? -8.284 -6.728 -17.697 1.00 97.25 216 ILE A N 1
ATOM 1628 C CA . ILE A 1 216 ? -8.901 -5.396 -17.700 1.00 97.25 216 ILE A CA 1
ATOM 1629 C C . ILE A 1 216 ? -7.903 -4.337 -17.217 1.00 97.25 216 ILE A C 1
ATOM 1631 O O . ILE A 1 216 ? -7.013 -4.623 -16.415 1.00 97.25 216 ILE A O 1
ATOM 1635 N N . ALA A 1 217 ? -8.065 -3.102 -17.679 1.00 97.06 217 ALA A N 1
ATOM 1636 C CA . ALA A 1 217 ? -7.416 -1.910 -17.152 1.00 97.06 217 ALA A CA 1
ATOM 1637 C C . ALA A 1 217 ? -8.468 -1.062 -16.426 1.00 97.06 217 ALA A C 1
ATOM 1639 O O . ALA A 1 217 ? -9.366 -0.511 -17.050 1.00 97.06 217 ALA A O 1
ATOM 1640 N N . ALA A 1 218 ? -8.383 -0.963 -15.101 1.00 98.12 218 ALA A N 1
ATOM 1641 C CA . ALA A 1 218 ? -9.340 -0.232 -14.277 1.00 98.12 218 ALA A CA 1
ATOM 1642 C C . ALA A 1 218 ? -8.865 1.193 -13.952 1.00 98.12 218 ALA A C 1
ATOM 1644 O O . ALA A 1 218 ? -7.671 1.447 -13.771 1.00 98.12 218 ALA A O 1
ATOM 1645 N N . ALA A 1 219 ? -9.815 2.110 -13.811 1.00 98.38 219 ALA A N 1
ATOM 1646 C CA . ALA A 1 219 ? -9.625 3.475 -13.345 1.00 98.38 219 ALA A CA 1
ATOM 1647 C C . ALA A 1 219 ? -10.687 3.826 -12.297 1.00 98.38 219 ALA A C 1
ATOM 1649 O O . ALA A 1 219 ? -11.745 3.202 -12.203 1.00 98.38 219 ALA A O 1
ATOM 1650 N N . ILE A 1 220 ? -10.408 4.849 -11.500 1.00 97.88 220 ILE A N 1
ATOM 1651 C CA . ILE A 1 220 ? -11.344 5.374 -10.506 1.00 97.88 220 ILE A CA 1
ATOM 1652 C C . ILE A 1 220 ? -11.425 6.892 -10.596 1.00 97.88 220 ILE A C 1
ATOM 1654 O O . ILE A 1 220 ? -10.473 7.546 -11.021 1.00 97.88 220 ILE A O 1
ATOM 1658 N N . ALA A 1 221 ? -12.533 7.445 -10.122 1.00 97.31 221 ALA A N 1
ATOM 1659 C CA . ALA A 1 221 ? -12.645 8.853 -9.797 1.00 97.31 221 ALA A CA 1
ATOM 1660 C C . ALA A 1 221 ? -13.143 9.025 -8.362 1.00 97.31 221 ALA A C 1
ATOM 1662 O O . ALA A 1 221 ? -14.013 8.285 -7.908 1.00 97.31 221 ALA A O 1
ATOM 1663 N N . ARG A 1 222 ? -12.572 9.979 -7.626 1.00 95.56 222 ARG A N 1
ATOM 1664 C CA . ARG A 1 222 ? -12.876 10.241 -6.217 1.00 95.56 222 ARG A CA 1
ATOM 1665 C C . ARG A 1 222 ? -13.085 11.732 -5.977 1.00 95.56 222 ARG A C 1
ATOM 1667 O O . ARG A 1 222 ? -12.352 12.563 -6.511 1.00 95.56 222 ARG A O 1
ATOM 1674 N N . ALA A 1 223 ? -14.050 12.057 -5.125 1.00 91.00 223 ALA A N 1
ATOM 1675 C CA . ALA A 1 223 ? -14.213 13.399 -4.585 1.00 91.00 223 ALA A CA 1
ATOM 1676 C C . ALA A 1 223 ? -13.213 13.660 -3.442 1.00 91.00 223 ALA A C 1
ATOM 1678 O O . ALA A 1 223 ? -13.099 12.871 -2.500 1.00 91.00 223 ALA A O 1
ATOM 1679 N N . SER A 1 224 ? -12.527 14.798 -3.501 1.00 78.12 224 SER A N 1
ATOM 1680 C CA . SER A 1 224 ? -11.687 15.357 -2.441 1.00 78.12 224 SER A CA 1
ATOM 1681 C C . SER A 1 224 ? -12.164 16.781 -2.142 1.00 78.12 224 SER A C 1
ATOM 1683 O O . SER A 1 224 ? -11.826 17.740 -2.840 1.00 78.12 224 SER A O 1
ATOM 1685 N N . GLY A 1 225 ? -13.033 16.915 -1.135 1.00 79.44 225 GLY A N 1
ATOM 1686 C CA . GLY A 1 225 ? -13.800 18.145 -0.925 1.00 79.44 225 GLY A CA 1
ATOM 1687 C C . GLY A 1 225 ? -14.735 18.411 -2.110 1.00 79.44 225 GLY A C 1
ATOM 1688 O O . GLY A 1 225 ? -15.492 17.531 -2.507 1.00 79.44 225 GLY A O 1
ATOM 1689 N N . GLU A 1 226 ? -14.660 19.608 -2.693 1.00 80.75 226 GLU A N 1
ATOM 1690 C CA . GLU A 1 226 ? -15.426 19.983 -3.895 1.00 80.75 226 GLU A CA 1
ATOM 1691 C C . GLU A 1 226 ? -14.739 19.583 -5.212 1.00 80.75 226 GLU A C 1
ATOM 1693 O O . GLU A 1 226 ? -15.307 19.739 -6.295 1.00 80.75 226 GLU A O 1
ATOM 1698 N N . ARG A 1 227 ? -13.501 19.079 -5.148 1.00 88.62 227 ARG A N 1
ATOM 1699 C CA . ARG A 1 227 ? -12.722 18.715 -6.333 1.00 88.62 227 ARG A CA 1
ATOM 1700 C C . ARG A 1 227 ? -12.872 17.237 -6.638 1.00 88.62 227 ARG A C 1
ATOM 1702 O O . ARG A 1 227 ? -12.925 16.403 -5.740 1.00 88.62 227 ARG A O 1
ATOM 1709 N N . TRP A 1 228 ? -12.889 16.927 -7.923 1.00 94.69 228 TRP A N 1
ATOM 1710 C CA . TRP A 1 228 ? -12.824 15.558 -8.409 1.00 94.69 228 TRP A CA 1
ATOM 1711 C C . TRP A 1 228 ? -11.421 15.248 -8.884 1.00 94.69 228 TRP A C 1
ATOM 1713 O O . TRP A 1 228 ? -10.752 16.109 -9.447 1.00 94.69 228 TRP A O 1
ATOM 1723 N N . GLU A 1 229 ? -11.005 14.012 -8.685 1.00 96.00 229 GLU A N 1
ATOM 1724 C CA . GLU A 1 229 ? -9.758 13.481 -9.204 1.00 96.00 229 GLU A CA 1
ATOM 1725 C C . GLU A 1 229 ? -10.047 12.128 -9.845 1.00 96.00 229 GLU A C 1
ATOM 1727 O O . GLU A 1 229 ? -10.762 11.318 -9.262 1.00 96.00 229 GLU A O 1
ATOM 1732 N N . SER A 1 230 ? -9.489 11.877 -11.024 1.00 97.56 230 SER A N 1
ATOM 1733 C CA . SER A 1 230 ? -9.538 10.578 -11.698 1.00 97.56 230 SER A CA 1
ATOM 1734 C C . SER A 1 230 ? -8.128 10.042 -11.917 1.00 97.56 230 SER A C 1
ATOM 1736 O O . SER A 1 230 ? -7.197 10.802 -12.178 1.00 97.56 230 SER A O 1
ATOM 1738 N N . ARG A 1 231 ? -7.941 8.731 -11.764 1.00 97.12 231 ARG A N 1
ATOM 1739 C CA . ARG A 1 231 ? -6.639 8.077 -11.936 1.00 97.12 231 ARG A CA 1
ATOM 1740 C C . ARG A 1 231 ? -6.778 6.642 -12.417 1.00 97.12 231 ARG A C 1
ATOM 1742 O O . ARG A 1 231 ? -7.801 6.002 -12.186 1.00 97.12 231 ARG A O 1
ATOM 1749 N N . GLY A 1 232 ? -5.716 6.152 -13.043 1.00 96.31 232 GLY A N 1
ATOM 1750 C CA . GLY A 1 232 ? -5.591 4.823 -13.643 1.00 96.31 232 GLY A CA 1
ATOM 1751 C C . GLY A 1 232 ? -4.177 4.628 -14.202 1.00 96.31 232 GLY A C 1
ATOM 1752 O O . GLY A 1 232 ? -3.348 5.525 -14.086 1.00 96.31 232 GLY A O 1
ATOM 1753 N N . TRP A 1 233 ? -3.803 3.486 -14.771 1.00 96.25 233 TRP A N 1
ATOM 1754 C CA . TRP A 1 233 ? -4.577 2.252 -14.901 1.00 96.25 233 TRP A CA 1
ATOM 1755 C C . TRP A 1 233 ? -4.090 1.197 -13.905 1.00 96.25 233 TRP A C 1
ATOM 1757 O O . TRP A 1 233 ? -2.885 1.027 -13.707 1.00 96.25 233 TRP A O 1
ATOM 1767 N N . TRP A 1 234 ? -5.025 0.473 -13.297 1.00 95.81 234 TRP A N 1
ATOM 1768 C CA . TRP A 1 234 ? -4.742 -0.780 -12.601 1.00 95.81 234 TRP A CA 1
ATOM 1769 C C . TRP A 1 234 ? -5.013 -1.933 -13.551 1.00 95.81 234 TRP A C 1
ATOM 1771 O O . TRP A 1 234 ? -6.161 -2.158 -13.919 1.00 95.81 234 TRP A O 1
ATOM 1781 N N . HIS A 1 235 ? -3.975 -2.666 -13.937 1.00 93.81 235 HIS A N 1
ATOM 1782 C CA . HIS A 1 235 ? -4.155 -3.892 -14.706 1.00 93.81 235 HIS A CA 1
ATOM 1783 C C . HIS A 1 235 ? -4.616 -5.016 -13.778 1.00 93.81 235 HIS A C 1
ATOM 1785 O O . HIS A 1 235 ? -4.002 -5.250 -12.737 1.00 93.81 235 HIS A O 1
ATOM 1791 N N . VAL A 1 236 ? -5.695 -5.697 -14.157 1.00 95.06 236 VAL A N 1
ATOM 1792 C CA . VAL A 1 236 ? -6.293 -6.789 -13.387 1.00 95.06 236 VAL A CA 1
ATOM 1793 C C . VAL A 1 236 ? -6.437 -8.001 -14.297 1.00 95.06 236 VAL A C 1
ATOM 1795 O O . VAL A 1 236 ? -7.223 -7.999 -15.249 1.00 95.06 236 VAL A O 1
ATOM 1798 N N . ALA A 1 237 ? -5.644 -9.032 -14.019 1.00 93.62 237 ALA A N 1
ATOM 1799 C CA . ALA A 1 237 ? -5.707 -10.301 -14.734 1.00 93.62 237 ALA A CA 1
ATOM 1800 C C . ALA A 1 237 ? -7.063 -11.007 -14.511 1.00 93.62 237 ALA A C 1
ATOM 1802 O O . ALA A 1 237 ? -7.742 -10.711 -13.523 1.00 93.62 237 ALA A O 1
ATOM 1803 N N . PRO A 1 238 ? -7.462 -11.939 -15.396 1.00 95.25 238 PRO A N 1
ATOM 1804 C CA . PRO A 1 238 ? -8.612 -12.813 -15.160 1.00 95.25 238 PRO A CA 1
ATOM 1805 C C . PRO A 1 238 ? -8.551 -13.482 -13.779 1.00 95.25 238 PRO A C 1
ATOM 1807 O O . PRO A 1 238 ? -7.511 -14.013 -13.393 1.00 95.25 238 PRO A O 1
ATOM 1810 N N . GLY A 1 239 ? -9.651 -13.437 -13.027 1.00 94.50 239 GLY A N 1
ATOM 1811 C CA . GLY A 1 239 ? -9.760 -13.997 -11.675 1.00 94.50 239 GLY A CA 1
ATOM 1812 C C . GLY A 1 239 ? -9.096 -13.175 -10.561 1.00 94.50 239 GLY A C 1
ATOM 1813 O O . GLY A 1 239 ? -9.209 -13.547 -9.393 1.00 94.50 239 GLY A O 1
ATOM 1814 N N . ALA A 1 240 ? -8.419 -12.068 -10.879 1.00 95.06 240 ALA A N 1
ATOM 1815 C CA . ALA A 1 240 ? -7.755 -11.214 -9.894 1.00 95.06 240 ALA A CA 1
ATOM 1816 C C . ALA A 1 240 ? -8.628 -10.019 -9.467 1.00 95.06 240 ALA A C 1
ATOM 1818 O O . ALA A 1 240 ? -9.610 -9.661 -10.121 1.00 95.06 240 ALA A O 1
ATOM 1819 N N . CYS A 1 241 ? -8.232 -9.353 -8.379 1.00 95.44 241 CYS A N 1
ATOM 1820 C CA . CYS A 1 241 ? -8.818 -8.088 -7.939 1.00 95.44 241 CYS A CA 1
ATOM 1821 C C . CYS A 1 241 ? -7.734 -7.020 -7.772 1.00 95.44 241 CYS A C 1
ATOM 1823 O O . CYS A 1 241 ? -6.659 -7.293 -7.245 1.00 95.44 241 CYS A O 1
ATOM 1825 N N . ALA A 1 242 ? -8.043 -5.780 -8.150 1.00 94.38 242 ALA A N 1
ATOM 1826 C CA . ALA A 1 242 ? -7.285 -4.609 -7.724 1.00 94.38 242 ALA A CA 1
ATOM 1827 C C . ALA A 1 242 ? -8.010 -3.889 -6.586 1.00 94.38 242 ALA A C 1
ATOM 1829 O O . ALA A 1 242 ? -9.236 -3.797 -6.584 1.00 94.38 242 ALA A O 1
ATOM 1830 N N . ARG A 1 243 ? -7.243 -3.289 -5.670 1.00 94.19 243 ARG A N 1
ATOM 1831 C CA . ARG A 1 243 ? -7.748 -2.417 -4.599 1.00 94.19 243 ARG A CA 1
ATOM 1832 C C . ARG A 1 243 ? -7.328 -0.959 -4.845 1.00 94.19 243 ARG A C 1
ATOM 1834 O O . ARG A 1 243 ? -6.415 -0.458 -4.184 1.00 94.19 243 ARG A O 1
ATOM 1841 N N . PRO A 1 244 ? -7.926 -0.256 -5.831 1.00 93.12 244 PRO A N 1
ATOM 1842 C CA . PRO A 1 244 ? -7.521 1.107 -6.181 1.00 93.12 244 PRO A CA 1
ATOM 1843 C C . PRO A 1 244 ? -7.762 2.118 -5.053 1.00 93.12 244 PRO A C 1
ATOM 1845 O O . PRO A 1 244 ? -7.033 3.109 -4.963 1.00 93.12 244 PRO A O 1
ATOM 1848 N N . ILE A 1 245 ? -8.741 1.883 -4.172 1.00 92.44 245 ILE A N 1
ATOM 1849 C CA . ILE A 1 245 ? -8.970 2.681 -2.962 1.00 92.44 245 ILE A CA 1
ATOM 1850 C C . ILE A 1 245 ? -8.671 1.814 -1.741 1.00 92.44 245 ILE A C 1
ATOM 1852 O O . ILE A 1 245 ? -9.389 0.856 -1.482 1.00 92.44 245 ILE A O 1
ATOM 1856 N N . ALA A 1 246 ? -7.655 2.196 -0.967 1.00 90.81 246 ALA A N 1
ATOM 1857 C CA . ALA A 1 246 ? -7.333 1.582 0.325 1.00 90.81 246 ALA A CA 1
ATOM 1858 C C . ALA A 1 246 ? -7.901 2.367 1.529 1.00 90.81 246 ALA A C 1
ATOM 1860 O O . ALA A 1 246 ? -7.626 2.039 2.680 1.00 90.81 246 ALA A O 1
ATOM 1861 N N . ASP A 1 247 ? -8.678 3.422 1.263 1.00 89.56 247 ASP A N 1
ATOM 1862 C CA . ASP A 1 247 ? -9.337 4.253 2.273 1.00 89.56 247 ASP A CA 1
ATOM 1863 C C . ASP A 1 247 ? -10.806 3.887 2.445 1.00 89.56 247 ASP A C 1
ATOM 1865 O O . ASP A 1 247 ? -11.469 3.427 1.518 1.00 89.56 247 ASP A O 1
ATOM 1869 N N . ARG A 1 248 ? -11.357 4.219 3.613 1.00 89.94 248 ARG A N 1
ATOM 1870 C CA . ARG A 1 248 ? -12.810 4.266 3.791 1.00 89.94 248 ARG A CA 1
ATOM 1871 C C . ARG A 1 248 ? -13.377 5.459 3.018 1.00 89.94 248 ARG A C 1
ATOM 1873 O O . ARG A 1 248 ? -12.786 6.539 3.006 1.00 89.94 248 ARG A O 1
ATOM 1880 N N . PHE A 1 249 ? -14.528 5.265 2.389 1.00 91.75 249 PHE A N 1
ATOM 1881 C CA . PHE A 1 249 ? -15.234 6.303 1.640 1.00 91.75 249 PHE A CA 1
ATOM 1882 C C . PHE A 1 249 ? -16.743 6.205 1.888 1.00 91.75 249 PHE A C 1
ATOM 1884 O O . PHE A 1 249 ? -17.233 5.164 2.318 1.00 91.75 249 PHE A O 1
ATOM 1891 N N . ALA A 1 250 ? -17.480 7.289 1.657 1.00 90.44 250 ALA A N 1
ATOM 1892 C CA . ALA A 1 250 ? -18.940 7.277 1.698 1.00 90.44 250 ALA A CA 1
ATOM 1893 C C . ALA A 1 250 ? -19.521 7.006 0.304 1.00 90.44 250 ALA A C 1
ATOM 1895 O O . ALA A 1 250 ? -18.897 7.309 -0.717 1.00 90.44 250 ALA A O 1
ATOM 1896 N N . GLN A 1 251 ? -20.741 6.470 0.248 1.00 88.69 251 GLN A N 1
ATOM 1897 C CA . GLN A 1 251 ? -21.447 6.269 -1.019 1.00 88.69 251 GLN A CA 1
ATOM 1898 C C . GLN A 1 251 ? -21.536 7.583 -1.818 1.00 88.69 251 GLN A C 1
ATOM 1900 O O . GLN A 1 251 ? -21.738 8.655 -1.252 1.00 88.69 251 GLN A O 1
ATOM 1905 N N . GLY A 1 252 ? -21.359 7.496 -3.139 1.00 88.81 252 GLY A N 1
ATOM 1906 C CA . GLY A 1 252 ? -21.386 8.654 -4.041 1.00 88.81 252 GLY A CA 1
ATOM 1907 C C . GLY A 1 252 ? -20.078 9.451 -4.117 1.00 88.81 252 GLY A C 1
ATOM 1908 O O . GLY A 1 252 ? -19.968 10.346 -4.948 1.00 88.81 252 GLY A O 1
ATOM 1909 N N . GLN A 1 253 ? -19.064 9.125 -3.306 1.00 92.56 253 GLN A N 1
ATOM 1910 C CA . GLN A 1 253 ? -17.749 9.779 -3.376 1.00 92.56 253 GLN A CA 1
ATOM 1911 C C . GLN A 1 253 ? -16.788 9.130 -4.373 1.00 92.56 253 GLN A C 1
ATOM 1913 O O . GLN A 1 253 ? -15.727 9.697 -4.635 1.00 92.56 253 GLN A O 1
ATOM 1918 N N . VAL A 1 254 ? -17.115 7.938 -4.878 1.00 96.25 254 VAL A N 1
ATOM 1919 C CA . VAL A 1 254 ? -16.239 7.149 -5.746 1.00 96.25 254 VAL A CA 1
ATOM 1920 C C . VAL A 1 254 ? -17.016 6.636 -6.952 1.00 96.25 254 VAL A C 1
ATOM 1922 O O . VAL A 1 254 ? -18.130 6.130 -6.822 1.00 96.25 254 VAL A O 1
ATOM 1925 N N . TYR A 1 255 ? -16.385 6.743 -8.113 1.00 97.81 255 TYR A N 1
ATOM 1926 C CA . TYR A 1 255 ? -16.807 6.175 -9.383 1.00 97.81 255 TYR A CA 1
ATOM 1927 C C . TYR A 1 255 ? -15.686 5.285 -9.922 1.00 97.81 255 TYR A C 1
ATOM 1929 O O . TYR A 1 255 ? -14.515 5.487 -9.592 1.00 97.81 255 TYR A O 1
ATOM 1937 N N . TYR A 1 256 ? -16.029 4.309 -10.753 1.00 98.38 256 TYR A N 1
ATOM 1938 C CA . TYR A 1 256 ? -15.064 3.422 -11.395 1.00 98.38 256 TYR A CA 1
ATOM 1939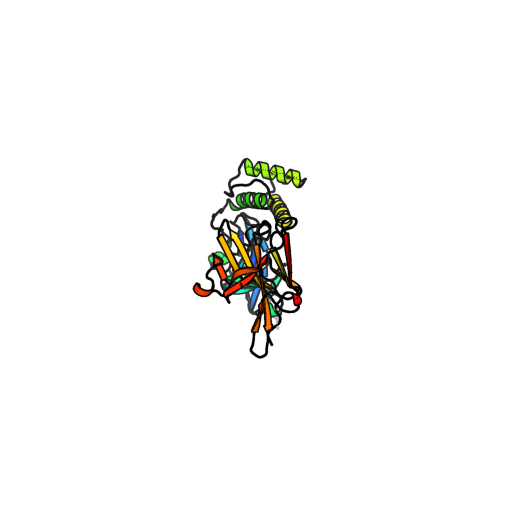 C C . TYR A 1 256 ? -15.324 3.311 -12.894 1.00 98.38 256 TYR A C 1
ATOM 1941 O 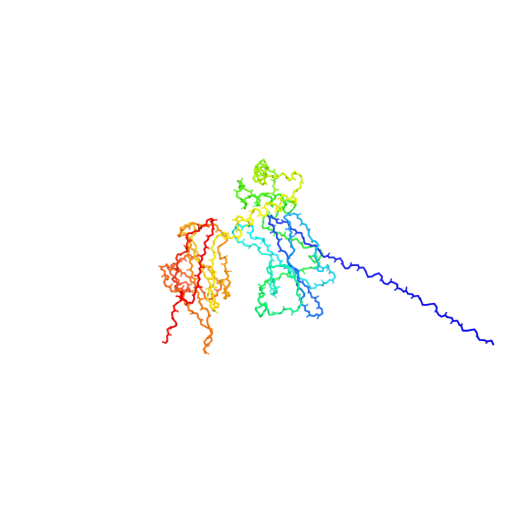O . TYR A 1 256 ? -16.441 3.499 -13.378 1.00 98.38 256 TYR A O 1
ATOM 1949 N N . TYR A 1 257 ? -14.263 2.992 -13.614 1.00 98.38 257 TYR A N 1
ATOM 1950 C CA . TYR A 1 257 ? -14.269 2.697 -15.034 1.00 98.38 257 TYR A CA 1
ATOM 1951 C C . TYR A 1 257 ? -13.309 1.542 -15.286 1.00 98.38 257 TYR A C 1
ATOM 1953 O O . TYR A 1 257 ? -12.423 1.267 -14.472 1.00 98.38 257 TYR A O 1
ATOM 1961 N N . ALA A 1 258 ? -13.492 0.850 -16.398 1.00 98.06 258 ALA A N 1
ATOM 1962 C CA . ALA A 1 258 ? -12.569 -0.176 -16.826 1.00 98.06 258 ALA A CA 1
ATOM 1963 C C . ALA A 1 258 ? -12.592 -0.300 -18.343 1.00 98.06 258 ALA A C 1
ATOM 1965 O O . ALA A 1 258 ? -13.580 0.034 -18.991 1.00 98.06 258 ALA A O 1
ATOM 1966 N N . GLU A 1 259 ? -11.515 -0.844 -18.881 1.00 96.81 259 GLU A N 1
ATOM 1967 C CA . GLU A 1 259 ? -11.434 -1.275 -20.265 1.00 96.81 259 GLU A CA 1
ATOM 1968 C C . GLU A 1 259 ? -11.014 -2.738 -20.293 1.00 96.81 259 GLU A C 1
ATOM 1970 O O . GLU A 1 259 ? -10.041 -3.116 -19.636 1.00 96.81 259 GLU A O 1
ATOM 1975 N N . ARG A 1 260 ? -11.738 -3.572 -21.037 1.00 96.25 260 ARG A N 1
ATOM 1976 C CA . ARG A 1 260 ? -11.305 -4.938 -21.321 1.00 96.25 260 ARG A CA 1
ATOM 1977 C C . ARG A 1 260 ? -10.264 -4.893 -22.424 1.00 96.25 260 ARG A C 1
ATOM 1979 O O . ARG A 1 260 ? -10.511 -4.318 -23.478 1.00 96.25 260 ARG A O 1
ATOM 1986 N N . LEU A 1 261 ? -9.114 -5.501 -22.172 1.00 93.75 261 LEU A N 1
ATOM 1987 C CA . LEU A 1 261 ? -8.008 -5.562 -23.114 1.00 93.75 261 LEU A CA 1
ATOM 1988 C C . LEU A 1 261 ? -8.109 -6.868 -23.904 1.00 93.75 261 LEU A C 1
ATOM 1990 O O . LEU A 1 261 ? -8.059 -7.954 -23.321 1.00 93.75 261 LEU A O 1
ATOM 1994 N N . ASP A 1 262 ? -8.223 -6.763 -25.223 1.00 88.69 262 ASP A N 1
ATOM 1995 C CA . ASP A 1 262 ? -8.224 -7.911 -26.127 1.00 88.69 262 ASP A CA 1
ATOM 1996 C C . ASP A 1 262 ? -7.167 -7.726 -27.226 1.00 88.69 262 ASP A C 1
ATOM 1998 O O . ASP A 1 262 ? -6.614 -6.644 -27.431 1.00 88.69 262 ASP A O 1
ATOM 2002 N N . THR A 1 263 ? -6.822 -8.820 -27.894 1.00 85.69 263 THR A N 1
ATOM 2003 C CA . THR A 1 263 ? -5.849 -8.855 -28.984 1.00 85.69 263 THR A CA 1
ATOM 2004 C C . THR A 1 263 ? -6.558 -9.283 -30.258 1.00 85.69 263 THR A C 1
ATOM 2006 O O . THR A 1 263 ? -7.040 -10.410 -30.367 1.00 85.69 263 THR A O 1
ATOM 2009 N N . GLY A 1 264 ? -6.612 -8.374 -31.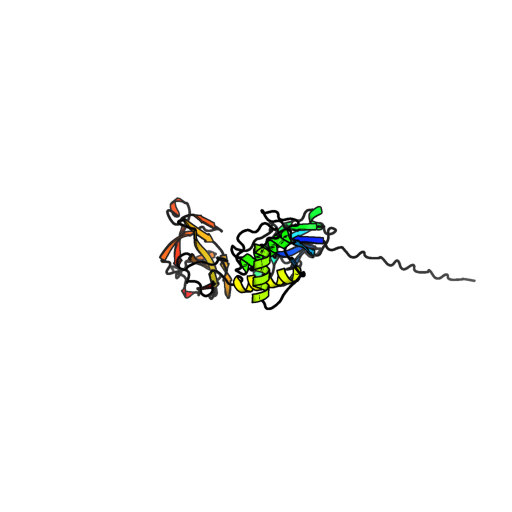225 1.00 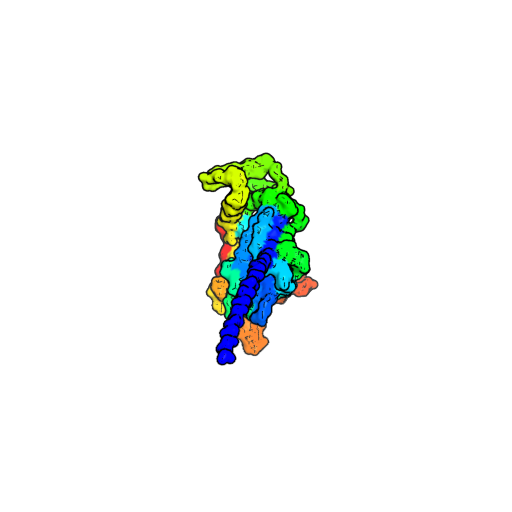82.25 264 GLY A N 1
ATOM 2010 C CA . GLY A 1 264 ? -7.161 -8.611 -32.553 1.00 82.25 264 GLY A CA 1
ATOM 2011 C C . GLY A 1 264 ? -6.068 -8.787 -33.610 1.00 82.25 264 GLY A C 1
ATOM 2012 O O . GLY A 1 264 ? -4.876 -8.723 -33.297 1.00 82.25 264 GLY A O 1
ATOM 2013 N N . PRO A 1 265 ? -6.463 -8.969 -34.883 1.00 81.12 265 PRO A N 1
ATOM 2014 C CA . PRO A 1 265 ? -5.534 -9.057 -36.012 1.00 81.12 265 PRO A CA 1
ATOM 2015 C C . PRO A 1 265 ? -4.618 -7.830 -36.136 1.00 81.12 265 PRO A C 1
ATOM 2017 O O . PRO A 1 265 ? -3.447 -7.972 -36.477 1.00 81.12 265 PRO A O 1
ATOM 2020 N N . ASP A 1 266 ? -5.142 -6.648 -35.800 1.00 84.31 266 ASP A N 1
ATOM 2021 C CA . ASP A 1 266 ? -4.445 -5.359 -35.897 1.00 84.31 266 ASP A CA 1
ATOM 2022 C C . ASP A 1 266 ? -3.716 -4.955 -34.599 1.00 84.31 266 ASP A C 1
ATOM 2024 O O . ASP A 1 266 ? -3.177 -3.853 -34.493 1.00 84.31 266 ASP A O 1
ATOM 2028 N N . GLY A 1 267 ? -3.668 -5.853 -33.606 1.00 83.81 267 GLY A N 1
ATOM 2029 C CA . GLY A 1 267 ? -2.991 -5.645 -32.327 1.00 83.81 267 GLY A CA 1
ATOM 2030 C C . GLY A 1 267 ? -3.936 -5.511 -31.133 1.00 83.81 267 GLY A C 1
ATOM 2031 O O . GLY A 1 267 ? -5.074 -5.980 -31.152 1.00 83.81 267 GLY A O 1
ATOM 2032 N N . LEU A 1 268 ? -3.424 -4.921 -30.050 1.00 85.00 268 LEU A N 1
ATOM 2033 C CA . LEU A 1 268 ? -4.177 -4.717 -28.811 1.00 85.00 268 LEU A CA 1
ATOM 2034 C C . LEU A 1 268 ? -5.254 -3.646 -29.006 1.00 85.00 268 LEU A C 1
ATOM 2036 O O . LEU A 1 268 ? -4.955 -2.541 -29.458 1.00 85.00 268 LEU A O 1
ATOM 2040 N N . PHE A 1 269 ? -6.479 -3.954 -28.595 1.00 88.12 269 PHE A N 1
ATOM 2041 C CA . PHE A 1 269 ? -7.580 -3.001 -28.526 1.00 88.12 269 PHE A CA 1
ATOM 2042 C C . PHE A 1 269 ? -8.286 -3.092 -27.171 1.00 88.12 269 PHE A C 1
ATOM 2044 O O . PHE A 1 269 ? -8.135 -4.062 -26.426 1.00 88.12 269 PHE A O 1
ATOM 2051 N N . ALA A 1 270 ? -9.025 -2.038 -26.838 1.00 91.62 270 ALA A N 1
ATOM 2052 C CA . ALA A 1 270 ? -9.671 -1.866 -25.549 1.00 91.62 270 ALA A CA 1
ATOM 2053 C C . ALA A 1 270 ? -11.179 -1.674 -25.750 1.00 91.62 270 ALA A C 1
ATOM 2055 O O . ALA A 1 270 ? -11.593 -0.846 -26.560 1.00 91.62 270 ALA A O 1
ATOM 2056 N N . GLN A 1 271 ? -11.994 -2.441 -25.027 1.00 94.00 271 GLN A N 1
ATOM 2057 C CA . GLN A 1 271 ? -13.450 -2.297 -25.017 1.00 94.00 271 GLN A CA 1
ATOM 2058 C C . GLN A 1 271 ? -13.876 -1.590 -23.730 1.00 94.00 271 GLN A C 1
ATOM 2060 O O . GLN A 1 271 ? -13.560 -2.085 -22.643 1.00 94.00 271 GLN A O 1
ATOM 2065 N N . PRO A 1 272 ? -14.560 -0.441 -23.819 1.00 95.50 272 PRO A N 1
ATOM 2066 C CA . PRO A 1 272 ? -14.919 0.354 -22.655 1.00 95.50 272 PRO A CA 1
ATOM 2067 C C . PRO A 1 272 ? -16.019 -0.318 -21.825 1.00 95.50 272 PRO A C 1
ATOM 2069 O O . PRO A 1 272 ? -16.827 -1.103 -22.322 1.00 95.50 272 PRO A O 1
ATOM 2072 N N . LEU A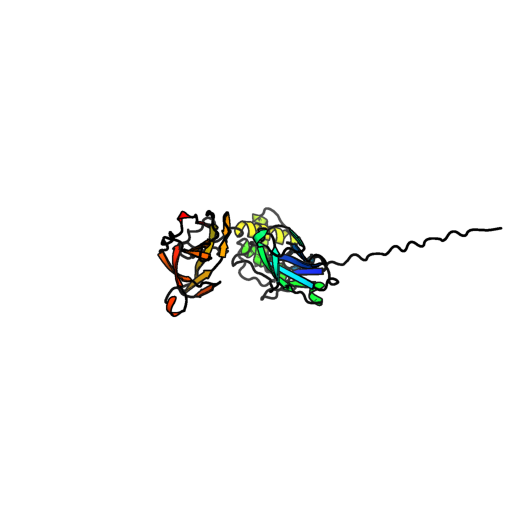 1 273 ? -16.058 -0.004 -20.533 1.00 96.94 273 LEU A N 1
ATOM 2073 C CA . LEU A 1 273 ? -17.143 -0.398 -19.641 1.00 96.94 273 LEU A CA 1
ATOM 2074 C C . LEU A 1 273 ? -18.468 0.236 -20.104 1.00 96.94 273 LEU A C 1
ATOM 2076 O O . LEU A 1 273 ? -18.571 1.459 -20.187 1.00 96.94 273 LEU A O 1
ATOM 2080 N N . ALA A 1 274 ? -19.501 -0.579 -20.322 1.00 96.50 274 ALA A N 1
ATOM 2081 C CA . ALA A 1 274 ? -20.816 -0.096 -20.741 1.00 96.50 274 ALA A CA 1
ATOM 2082 C C . ALA A 1 274 ? -21.547 0.631 -19.598 1.00 96.50 274 ALA A C 1
ATOM 2084 O O . ALA A 1 274 ? -21.200 0.482 -18.428 1.00 96.50 274 ALA A O 1
ATOM 2085 N N . GLY A 1 275 ? -22.619 1.374 -19.883 1.00 95.06 275 GLY A N 1
ATOM 2086 C CA . GLY A 1 275 ? -23.552 1.850 -18.845 1.00 95.06 275 GLY A CA 1
ATOM 2087 C C . GLY A 1 275 ? -22.964 2.833 -17.819 1.00 95.06 275 GLY A C 1
ATOM 2088 O O . GLY A 1 275 ? -23.515 2.985 -16.727 1.00 95.06 275 GLY A O 1
ATOM 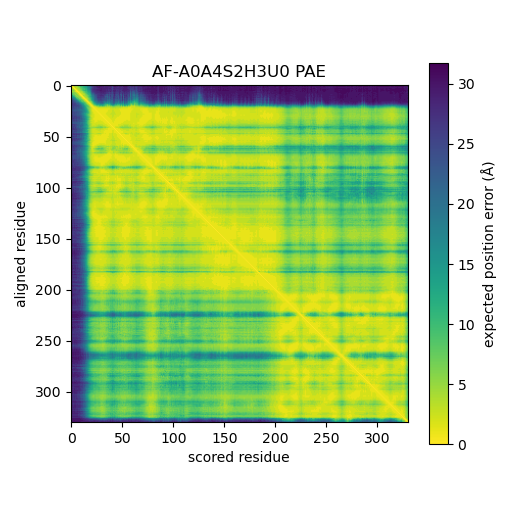2089 N N . GLY A 1 276 ? -21.842 3.481 -18.136 1.00 95.94 276 GLY A N 1
ATOM 2090 C CA . GLY A 1 276 ? -21.341 4.620 -17.373 1.00 95.94 276 GLY A CA 1
ATOM 2091 C C . GLY A 1 276 ? -22.291 5.817 -17.469 1.00 95.94 276 GLY A C 1
ATOM 2092 O O . GLY A 1 276 ? -22.952 6.019 -18.485 1.00 95.94 276 GLY A O 1
ATOM 2093 N N . VAL A 1 277 ? -22.357 6.623 -16.409 1.00 96.31 277 VAL A N 1
ATOM 2094 C CA . VAL A 1 277 ? -23.315 7.743 -16.304 1.00 96.31 277 VAL A CA 1
ATOM 2095 C C . VAL A 1 277 ? -22.673 9.075 -15.930 1.00 96.31 277 VAL A C 1
ATOM 2097 O O . VAL A 1 277 ? -23.278 10.117 -16.160 1.00 96.31 277 VAL A O 1
ATOM 2100 N N . GLU A 1 278 ? -21.457 9.068 -15.377 1.00 96.69 278 GLU A N 1
ATOM 2101 C CA . GLU A 1 278 ? -20.755 10.286 -14.959 1.00 96.69 278 GLU A CA 1
ATOM 2102 C C . GLU A 1 278 ? -19.450 10.442 -15.745 1.00 96.69 278 GLU A C 1
ATOM 2104 O O . GLU A 1 278 ? -18.645 9.514 -15.816 1.00 96.69 278 GLU A O 1
ATOM 2109 N N . ALA A 1 279 ? -19.230 11.614 -16.337 1.00 97.00 279 ALA A N 1
ATOM 2110 C CA . ALA A 1 279 ? -18.065 11.869 -17.176 1.00 97.00 279 ALA A CA 1
ATOM 2111 C C . ALA A 1 279 ? -16.830 12.241 -16.343 1.00 97.00 279 ALA A C 1
ATOM 2113 O O . ALA A 1 279 ? -16.880 13.147 -15.511 1.00 97.00 279 ALA A O 1
ATOM 2114 N N . PHE A 1 280 ? -15.703 11.585 -16.623 1.00 97.81 280 PHE A N 1
ATOM 2115 C CA . PHE A 1 280 ? -14.381 11.941 -16.105 1.00 97.81 280 PHE A CA 1
ATOM 2116 C C . PHE A 1 280 ? -13.324 11.862 -17.204 1.00 97.81 280 PHE A C 1
ATOM 2118 O O . PHE A 1 280 ? -13.550 11.310 -18.282 1.00 97.81 280 PHE A O 1
ATOM 2125 N N . CYS A 1 281 ? -12.151 12.419 -16.917 1.00 97.81 281 CYS A N 1
ATOM 2126 C CA . CYS A 1 281 ? -11.034 12.417 -17.845 1.00 97.81 281 CYS A CA 1
ATOM 2127 C C . CYS A 1 281 ? -10.173 11.156 -17.672 1.00 97.81 281 CYS A C 1
ATOM 2129 O O . CYS A 1 281 ? -9.859 10.759 -16.554 1.00 97.81 281 CYS A O 1
ATOM 2131 N N . THR A 1 282 ? -9.743 10.546 -18.773 1.00 97.88 282 THR A N 1
ATOM 2132 C CA . THR A 1 282 ? -8.780 9.433 -18.791 1.00 97.88 282 THR A CA 1
ATOM 2133 C C . THR A 1 282 ? -7.630 9.736 -19.750 1.00 97.88 282 THR A C 1
ATOM 2135 O O . THR A 1 282 ? -7.730 10.610 -20.616 1.00 97.88 282 THR A O 1
ATOM 2138 N N . ALA A 1 283 ? -6.506 9.037 -19.588 1.00 96.31 283 ALA A N 1
ATOM 2139 C CA . ALA A 1 283 ? -5.376 9.119 -20.511 1.00 96.31 283 ALA A CA 1
ATOM 2140 C C . ALA A 1 283 ? -4.887 7.712 -20.903 1.00 96.31 283 ALA A C 1
ATOM 2142 O O . ALA A 1 283 ? -5.104 6.772 -20.139 1.00 96.31 283 ALA A O 1
ATOM 2143 N N . PRO A 1 284 ? -4.188 7.547 -22.043 1.00 90.56 284 PRO A N 1
ATOM 2144 C CA . PRO A 1 284 ? -3.744 6.227 -22.508 1.00 90.56 284 PRO A CA 1
ATOM 2145 C C . PRO A 1 284 ? -2.733 5.538 -21.578 1.00 90.56 284 PRO A C 1
ATOM 2147 O O . PRO A 1 284 ? -2.740 4.322 -21.430 1.00 90.56 284 PRO A O 1
ATOM 2150 N N . ALA A 1 285 ? -1.854 6.313 -20.939 1.00 90.31 285 ALA A N 1
ATOM 2151 C CA . ALA A 1 285 ? -0.877 5.818 -19.969 1.00 90.31 285 ALA A CA 1
ATOM 2152 C C . ALA A 1 285 ? -1.347 6.081 -18.531 1.00 90.31 285 ALA A C 1
ATOM 2154 O O . ALA A 1 285 ? -2.348 6.760 -18.315 1.00 90.31 285 ALA A O 1
ATOM 2155 N N . ARG A 1 286 ? -0.603 5.583 -17.531 1.00 92.69 286 ARG A N 1
ATOM 2156 C CA . ARG A 1 286 ? -0.877 5.869 -16.112 1.00 92.69 286 ARG A CA 1
ATOM 2157 C C . ARG A 1 286 ? -1.054 7.378 -15.884 1.00 92.69 286 ARG A C 1
ATOM 2159 O O . ARG A 1 286 ? -0.187 8.163 -16.261 1.00 92.69 286 ARG A O 1
ATOM 2166 N N . PHE A 1 287 ? -2.144 7.763 -15.229 1.00 95.94 287 PHE A N 1
ATOM 2167 C CA . PHE A 1 287 ? -2.593 9.147 -15.125 1.00 95.94 287 PHE A CA 1
ATOM 2168 C C . PHE A 1 287 ? -3.143 9.504 -13.743 1.00 95.94 287 PHE A C 1
ATOM 2170 O O . PHE A 1 287 ? -3.564 8.645 -12.965 1.00 95.94 287 PHE A O 1
ATOM 2177 N N . LEU A 1 288 ? -3.142 10.808 -13.476 1.00 95.75 288 LEU A N 1
ATOM 2178 C CA . LEU A 1 288 ? -3.792 11.477 -12.355 1.00 95.75 288 LEU A CA 1
ATOM 2179 C C . LEU A 1 288 ? -4.318 12.813 -12.886 1.00 95.75 288 LEU A C 1
ATOM 2181 O O . LEU A 1 288 ? -3.524 13.665 -13.281 1.00 95.75 288 LEU A O 1
ATOM 2185 N N . VAL A 1 289 ? -5.635 12.981 -12.943 1.00 95.81 289 VAL A N 1
ATOM 2186 C CA . VAL A 1 289 ? -6.277 14.173 -13.502 1.00 95.81 289 VAL A CA 1
ATOM 2187 C C . VAL A 1 289 ? -7.187 14.803 -12.466 1.00 95.81 289 VAL A C 1
ATOM 2189 O O . VAL A 1 289 ? -8.169 14.202 -12.034 1.00 95.81 289 VAL A O 1
ATOM 2192 N N . GLU A 1 290 ? -6.875 16.045 -12.107 1.00 94.81 290 GLU A N 1
ATOM 2193 C CA . GLU A 1 290 ? -7.758 16.898 -11.321 1.00 94.81 290 GLU A CA 1
ATOM 2194 C C . GLU A 1 290 ? -8.855 17.510 -12.206 1.00 94.81 290 GLU A C 1
ATOM 2196 O O . GLU A 1 290 ? -8.609 17.963 -13.331 1.00 94.81 290 GLU A O 1
ATOM 2201 N N . GLY A 1 291 ? -10.073 17.572 -11.678 1.00 92.69 291 GLY A N 1
ATOM 2202 C CA . GLY A 1 291 ? -11.268 18.006 -12.391 1.00 92.69 291 GLY A CA 1
ATOM 2203 C C . GLY A 1 291 ? -11.833 16.935 -13.330 1.00 92.69 291 GLY A C 1
ATOM 2204 O O . GLY A 1 291 ? -11.167 15.964 -13.678 1.00 92.69 291 GLY A O 1
ATOM 2205 N N . ARG A 1 292 ? -13.091 17.132 -13.739 1.00 93.50 292 ARG A N 1
ATOM 2206 C CA . ARG A 1 292 ? -13.821 16.197 -14.615 1.00 93.50 292 ARG A CA 1
ATOM 2207 C C . ARG A 1 292 ? -14.329 16.801 -15.930 1.00 93.50 292 ARG A C 1
ATOM 2209 O O . ARG A 1 292 ? -14.865 16.082 -16.758 1.00 93.50 292 ARG A O 1
ATOM 2216 N N . GLY A 1 293 ? -14.176 18.116 -16.104 1.00 92.00 293 GLY A N 1
ATOM 2217 C CA . GLY A 1 293 ? -14.610 18.852 -17.294 1.00 92.00 293 GLY A CA 1
ATOM 2218 C C . GLY A 1 293 ? -13.474 19.143 -18.274 1.00 92.00 293 GLY A C 1
ATOM 2219 O O . GLY A 1 293 ? -12.292 19.023 -17.932 1.00 92.00 293 GLY A O 1
ATOM 2220 N N . ASP A 1 294 ? -13.864 19.552 -19.484 1.00 94.75 294 ASP A N 1
ATOM 2221 C CA . ASP A 1 294 ? -12.983 20.012 -20.565 1.00 94.75 294 ASP A CA 1
ATOM 2222 C C . ASP A 1 294 ? -11.852 19.030 -20.913 1.00 94.75 294 ASP A C 1
ATOM 2224 O O . ASP A 1 294 ? -10.748 19.441 -21.273 1.00 94.75 294 ASP A O 1
ATOM 2228 N N . CYS A 1 295 ? -12.110 17.718 -20.808 1.00 96.62 295 CYS A N 1
ATOM 2229 C CA . CYS A 1 295 ? -11.086 16.684 -20.976 1.00 96.62 295 CYS A CA 1
ATOM 2230 C C . CYS A 1 295 ? -10.343 16.827 -22.312 1.00 96.62 295 CYS A C 1
ATOM 2232 O O . CYS A 1 295 ? -9.118 16.926 -22.317 1.00 96.62 295 CYS A O 1
ATOM 2234 N N . ALA A 1 296 ? -11.070 16.957 -23.427 1.00 95.25 296 ALA A N 1
ATOM 2235 C CA . ALA A 1 296 ? -10.471 17.073 -24.758 1.00 95.25 296 ALA A CA 1
ATOM 2236 C C . ALA A 1 296 ? -9.604 18.336 -24.922 1.00 95.25 296 ALA A C 1
ATOM 2238 O O . ALA A 1 296 ? -8.512 18.264 -25.480 1.00 95.25 296 ALA A O 1
ATOM 2239 N N . ALA A 1 297 ? -10.039 19.481 -24.379 1.00 96.19 297 ALA A N 1
ATOM 2240 C CA . ALA A 1 297 ? -9.258 20.725 -24.400 1.00 96.19 297 ALA A CA 1
ATOM 2241 C C . ALA A 1 297 ? -7.958 20.618 -23.582 1.00 96.19 297 ALA A C 1
ATOM 2243 O O . ALA A 1 297 ? -7.023 21.393 -23.775 1.00 96.19 297 ALA A O 1
ATOM 2244 N N . ARG A 1 298 ? -7.903 19.642 -22.672 1.00 94.94 298 ARG A N 1
ATOM 2245 C CA . ARG A 1 298 ? -6.766 19.320 -21.808 1.00 94.94 298 ARG A CA 1
ATOM 2246 C C . ARG A 1 298 ? -6.012 18.069 -22.283 1.00 94.94 298 ARG A C 1
ATOM 2248 O O . ARG A 1 298 ? -5.200 17.540 -21.529 1.00 94.94 298 ARG A O 1
ATOM 2255 N N . SER A 1 299 ? -6.271 17.612 -23.513 1.00 94.81 299 SER A N 1
ATOM 2256 C CA . SER A 1 299 ? -5.660 16.428 -24.137 1.00 94.81 299 SER A CA 1
ATOM 2257 C C . SER A 1 299 ? -5.935 15.102 -23.412 1.00 94.81 299 SER A C 1
ATOM 2259 O O . SER A 1 299 ? -5.146 14.162 -23.507 1.00 94.81 299 SER A O 1
ATOM 2261 N N . TYR A 1 300 ? -7.063 15.016 -22.708 1.00 97.06 300 TYR A N 1
ATOM 2262 C CA . TYR A 1 300 ? -7.590 13.791 -22.110 1.00 97.06 300 TYR A CA 1
ATOM 2263 C C . TYR A 1 300 ? -8.788 13.265 -22.903 1.00 97.06 300 TYR A C 1
ATOM 2265 O O . TYR A 1 300 ? -9.541 14.033 -23.506 1.00 97.06 300 TYR A O 1
ATOM 2273 N N . ALA A 1 301 ? -9.010 11.954 -22.844 1.00 96.06 301 ALA A N 1
ATOM 2274 C CA . ALA A 1 301 ? -10.260 11.359 -23.291 1.00 96.06 301 ALA A CA 1
ATOM 2275 C C . ALA A 1 301 ? -11.349 11.593 -22.237 1.00 96.06 301 ALA A C 1
ATOM 2277 O O . ALA A 1 301 ? -11.064 11.631 -21.040 1.00 96.06 301 ALA A O 1
ATOM 2278 N N . GLN A 1 302 ? -12.597 11.757 -22.671 1.00 97.12 302 GLN A N 1
ATOM 2279 C CA . GLN A 1 302 ? -13.745 11.760 -21.768 1.00 97.12 302 GLN A CA 1
ATOM 2280 C C . GLN A 1 302 ? -14.336 10.351 -21.741 1.00 97.12 302 GLN A C 1
ATOM 2282 O O . GLN A 1 302 ? -14.759 9.853 -22.780 1.00 97.12 302 GLN A O 1
ATOM 2287 N N . SER A 1 303 ? -14.385 9.737 -20.562 1.00 97.25 303 SER A N 1
ATOM 2288 C CA . SER A 1 303 ? -14.944 8.397 -20.352 1.00 97.25 303 SER A CA 1
ATOM 2289 C C . SER A 1 303 ? -16.097 8.458 -19.353 1.00 97.25 303 SER A C 1
ATOM 2291 O O . SER A 1 303 ? -16.089 9.291 -18.441 1.00 97.25 303 SER A O 1
ATOM 2293 N N . LEU A 1 304 ? -17.091 7.583 -19.513 1.00 97.50 304 LEU A N 1
ATOM 2294 C CA . LEU A 1 304 ? -18.250 7.510 -18.624 1.00 97.50 304 LEU A CA 1
ATOM 2295 C C . LEU A 1 304 ? -18.026 6.447 -17.544 1.00 97.50 304 LEU A C 1
ATOM 2297 O O . LEU A 1 304 ? -17.923 5.260 -17.828 1.00 97.50 304 LEU A O 1
ATOM 2301 N N . PHE A 1 305 ? -17.970 6.875 -16.289 1.00 98.19 305 PHE A N 1
ATOM 2302 C CA . PHE A 1 305 ? -17.755 6.015 -15.133 1.00 98.19 305 PHE A CA 1
ATOM 2303 C C . PHE A 1 305 ? -19.099 5.587 -14.522 1.00 98.19 305 PHE A C 1
ATOM 2305 O O . PHE A 1 305 ? -20.099 6.313 -14.580 1.00 98.19 305 PHE A O 1
ATOM 2312 N N . ARG A 1 306 ? -19.117 4.414 -13.878 1.00 98.06 306 ARG A N 1
ATOM 2313 C CA . ARG A 1 306 ? -20.232 3.934 -13.047 1.00 98.06 306 ARG A CA 1
ATOM 2314 C C . ARG A 1 306 ? -20.020 4.348 -11.582 1.00 98.06 306 ARG A C 1
ATOM 2316 O O . ARG A 1 306 ? -18.874 4.392 -11.126 1.00 98.06 306 ARG A O 1
ATOM 2323 N N . PRO A 1 307 ? -21.083 4.636 -10.808 1.00 97.19 307 PRO A N 1
ATOM 2324 C CA . PRO A 1 307 ? -20.949 4.871 -9.373 1.00 97.19 307 PRO A CA 1
ATOM 2325 C C . PRO A 1 307 ? -20.480 3.594 -8.666 1.00 97.19 307 PRO A C 1
ATOM 2327 O O . PRO A 1 307 ? -21.002 2.506 -8.918 1.00 97.19 307 PRO A O 1
ATOM 2330 N N . ALA A 1 308 ? -19.507 3.716 -7.761 1.00 96.94 308 ALA A N 1
ATOM 2331 C CA . ALA A 1 308 ? -19.109 2.597 -6.916 1.00 96.94 308 ALA A CA 1
ATOM 2332 C C . ALA A 1 308 ? -20.222 2.277 -5.896 1.00 96.94 308 ALA A C 1
ATOM 2334 O O . ALA A 1 308 ? -20.890 3.198 -5.407 1.00 96.94 308 ALA A O 1
ATOM 2335 N N . PRO A 1 309 ? -20.421 0.995 -5.537 1.00 96.19 309 PRO A N 1
ATOM 2336 C CA . PRO A 1 309 ? -21.371 0.631 -4.495 1.00 96.19 309 PRO A CA 1
ATOM 2337 C C . PRO A 1 309 ? -20.973 1.252 -3.149 1.00 96.19 309 PRO A C 1
ATOM 2339 O O . PRO A 1 309 ? -19.794 1.496 -2.876 1.00 96.19 309 PRO A O 1
ATOM 2342 N N . GLY A 1 310 ? -21.966 1.508 -2.293 1.00 93.25 310 GLY A N 1
ATOM 2343 C CA . GLY A 1 310 ? -21.710 1.937 -0.919 1.00 93.25 310 GLY A CA 1
ATOM 2344 C C . GLY A 1 310 ? -20.962 0.843 -0.141 1.00 93.25 310 GLY A C 1
ATOM 2345 O O . GLY A 1 310 ? -21.347 -0.324 -0.247 1.00 93.25 310 GLY A O 1
ATOM 2346 N N . PRO A 1 311 ? -19.903 1.175 0.620 1.00 92.88 311 PRO A N 1
ATOM 2347 C CA . PRO A 1 311 ? -19.141 0.162 1.336 1.00 92.88 311 PRO A CA 1
ATOM 2348 C C . PRO A 1 311 ? -19.935 -0.448 2.498 1.00 92.88 311 PRO A C 1
ATOM 2350 O O . PRO A 1 311 ? -20.560 0.269 3.278 1.00 92.88 311 PRO A O 1
ATOM 2353 N N . GLN A 1 312 ? -19.847 -1.770 2.637 1.00 92.31 312 GLN A N 1
ATOM 2354 C CA . GLN A 1 312 ? -20.356 -2.561 3.759 1.00 92.31 312 GLN A CA 1
ATOM 2355 C C . GLN A 1 312 ? -19.174 -2.926 4.662 1.00 92.31 312 GLN A C 1
ATOM 2357 O O . GLN A 1 312 ? -18.144 -3.385 4.174 1.00 92.31 312 GLN A O 1
ATOM 2362 N N . ASP A 1 313 ? -19.263 -2.610 5.956 1.00 87.25 313 ASP A N 1
ATOM 2363 C CA . ASP A 1 313 ? -18.157 -2.741 6.925 1.00 87.25 313 ASP A CA 1
ATOM 2364 C C . ASP A 1 313 ? -16.841 -2.054 6.496 1.00 87.25 313 ASP A C 1
ATOM 2366 O O . ASP A 1 313 ? -15.739 -2.337 6.970 1.00 87.25 313 ASP A O 1
ATOM 2370 N N . GLY A 1 314 ? -16.967 -1.046 5.629 1.00 89.31 314 GLY A N 1
ATOM 2371 C CA . GLY A 1 314 ? -15.852 -0.303 5.054 1.00 89.31 314 GLY A CA 1
ATOM 2372 C C . GLY A 1 314 ? -15.302 -0.869 3.751 1.00 89.31 314 GLY A C 1
ATOM 2373 O O . GLY A 1 314 ? -14.378 -0.258 3.228 1.00 89.31 314 GLY A O 1
ATOM 2374 N N . THR A 1 315 ? -15.871 -1.947 3.212 1.00 93.56 315 THR A N 1
ATOM 2375 C CA . THR A 1 315 ? -15.450 -2.601 1.967 1.00 93.56 315 THR A CA 1
ATOM 2376 C C . THR A 1 315 ? -16.526 -2.474 0.893 1.00 93.56 315 THR A C 1
ATOM 2378 O O . THR A 1 315 ? -17.699 -2.745 1.126 1.00 93.56 315 THR A O 1
ATOM 2381 N N . ALA A 1 316 ? -16.131 -2.088 -0.312 1.00 96.19 316 ALA A N 1
ATOM 2382 C CA . ALA A 1 316 ? -16.960 -2.090 -1.507 1.00 96.19 316 ALA A CA 1
ATOM 2383 C C . ALA A 1 316 ? -16.305 -2.986 -2.558 1.00 96.19 316 ALA A C 1
ATOM 2385 O O . ALA A 1 316 ? -15.095 -2.906 -2.774 1.00 96.19 316 ALA A O 1
ATOM 2386 N N . ARG A 1 317 ? -17.097 -3.824 -3.228 1.00 97.00 317 ARG A N 1
ATOM 2387 C CA . ARG A 1 317 ? -16.611 -4.737 -4.264 1.00 97.00 317 ARG A CA 1
ATOM 2388 C C . ARG A 1 317 ? -17.424 -4.559 -5.536 1.00 97.00 317 ARG A C 1
ATOM 2390 O O . ARG A 1 317 ? -18.649 -4.524 -5.492 1.00 97.00 317 ARG A O 1
ATOM 2397 N N . VAL A 1 318 ? -16.715 -4.434 -6.647 1.00 97.44 318 VAL A N 1
ATOM 2398 C CA . VAL A 1 318 ? -17.256 -4.458 -8.002 1.00 97.44 318 VAL A CA 1
ATOM 2399 C C . VAL A 1 318 ? -16.744 -5.728 -8.659 1.00 97.44 318 VAL A C 1
ATOM 2401 O O . VAL A 1 318 ? -15.540 -5.980 -8.652 1.00 97.44 318 VAL A O 1
ATOM 2404 N N . GLU A 1 319 ? -17.650 -6.513 -9.222 1.00 97.94 319 GLU A N 1
ATOM 2405 C CA . GLU A 1 319 ? -17.326 -7.710 -9.994 1.00 97.94 319 GLU A CA 1
ATOM 2406 C C . GLU A 1 319 ? -17.649 -7.423 -11.456 1.00 97.94 319 GLU A C 1
ATOM 2408 O O . GLU A 1 319 ? -18.785 -7.085 -11.775 1.00 97.94 319 GLU A O 1
ATOM 2413 N N . LEU A 1 320 ? -16.631 -7.483 -12.314 1.00 98.06 320 LEU A N 1
ATOM 2414 C CA . LEU A 1 320 ? -16.751 -7.218 -13.743 1.00 98.06 320 LEU A CA 1
ATOM 2415 C C . LEU A 1 320 ? -16.609 -8.521 -14.514 1.00 98.06 320 LEU A C 1
ATOM 2417 O O . LEU A 1 320 ? -15.586 -9.197 -14.422 1.00 98.06 320 LEU A O 1
ATOM 2421 N N . SER A 1 321 ? -17.642 -8.852 -15.270 1.00 96.81 321 SER A N 1
ATOM 2422 C CA . SER A 1 321 ? -17.695 -9.975 -16.196 1.00 96.81 321 SER A CA 1
ATOM 2423 C C . SER A 1 321 ? -17.531 -9.495 -17.637 1.00 96.81 321 SER A C 1
ATOM 2425 O O . SER A 1 321 ? -17.534 -8.298 -17.922 1.00 96.81 321 SER A O 1
ATOM 2427 N N . ASP A 1 322 ? -17.461 -10.431 -18.580 1.00 93.06 322 ASP A N 1
ATOM 2428 C CA . ASP A 1 322 ? -17.393 -10.086 -19.999 1.00 93.06 322 ASP A CA 1
ATOM 2429 C C . ASP A 1 322 ? -18.645 -9.356 -20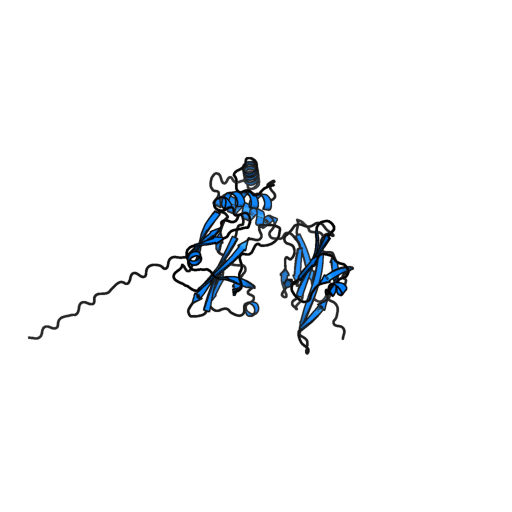.526 1.00 93.06 322 ASP A C 1
ATOM 2431 O O . ASP A 1 322 ? -18.565 -8.685 -21.555 1.00 93.06 322 ASP A O 1
ATOM 2435 N N . LEU A 1 323 ? -19.773 -9.441 -19.814 1.00 94.38 323 LEU A N 1
ATOM 2436 C CA . LEU A 1 323 ? -21.032 -8.773 -20.165 1.00 94.38 323 LEU A CA 1
ATOM 2437 C C . LEU A 1 323 ? -21.083 -7.304 -19.721 1.00 94.38 323 LEU A C 1
ATOM 2439 O O . LEU A 1 323 ? -22.009 -6.582 -20.080 1.00 94.38 323 LEU A O 1
ATOM 2443 N N . ASP A 1 324 ? -20.115 -6.855 -18.920 1.00 96.56 324 ASP A N 1
ATOM 2444 C CA . ASP A 1 324 ? -20.080 -5.484 -18.411 1.00 96.56 324 ASP A CA 1
ATOM 2445 C C . ASP A 1 324 ? -19.495 -4.476 -19.408 1.00 96.56 324 ASP A C 1
ATOM 2447 O O . ASP A 1 324 ? -19.621 -3.268 -19.197 1.00 96.56 324 ASP A O 1
ATOM 2451 N N . PHE A 1 325 ? -18.856 -4.950 -20.474 1.00 96.12 325 PHE A N 1
ATOM 2452 C CA . PHE A 1 325 ? -18.162 -4.128 -21.463 1.00 96.12 325 PHE A CA 1
ATOM 2453 C C . PHE A 1 325 ? -18.994 -3.964 -22.730 1.00 96.12 325 PHE A C 1
ATOM 2455 O O . PHE A 1 325 ? -19.803 -4.826 -23.070 1.00 96.12 325 PHE A O 1
ATOM 2462 N N . GLU A 1 326 ? -18.788 -2.852 -23.428 1.00 92.50 326 GLU A N 1
ATOM 2463 C CA . GLU A 1 326 ? -19.411 -2.616 -24.725 1.00 92.50 326 GLU A CA 1
ATOM 2464 C C . GLU A 1 326 ? -18.965 -3.680 -25.737 1.00 92.50 326 GLU A C 1
ATOM 2466 O O . GLU A 1 326 ? -17.825 -4.165 -25.719 1.00 92.50 326 GLU A O 1
ATOM 2471 N N . GLU A 1 327 ? -19.884 -4.060 -26.622 1.00 81.88 327 GLU A N 1
ATOM 2472 C CA . GLU A 1 327 ? -19.566 -4.946 -27.736 1.00 81.88 327 GLU A CA 1
ATOM 2473 C C . GLU A 1 327 ? -18.585 -4.244 -28.681 1.00 81.88 327 GLU A C 1
ATOM 2475 O O . GLU A 1 327 ? -18.611 -3.022 -28.841 1.00 81.88 327 GLU A O 1
ATOM 2480 N N . ALA A 1 328 ? -17.679 -5.013 -29.291 1.00 68.06 328 ALA A N 1
ATOM 2481 C CA . ALA A 1 328 ? -16.844 -4.456 -30.345 1.00 68.06 328 ALA A CA 1
ATOM 2482 C C . ALA A 1 328 ? -17.774 -4.008 -31.476 1.00 68.06 328 ALA A C 1
ATOM 2484 O O . ALA A 1 328 ? -18.602 -4.794 -31.932 1.00 68.06 328 ALA A O 1
ATOM 2485 N N . LEU A 1 329 ? -17.659 -2.749 -31.898 1.00 59.62 329 LEU A N 1
ATOM 2486 C CA . LEU A 1 329 ? -18.313 -2.299 -33.119 1.00 59.62 329 LEU A CA 1
ATOM 2487 C C . LEU A 1 329 ? -17.682 -3.088 -34.277 1.00 59.62 329 LEU A C 1
ATOM 2489 O O . LEU A 1 329 ? -16.497 -2.899 -34.554 1.00 59.62 329 LEU A O 1
ATOM 2493 N N . GLU A 1 330 ? -18.448 -4.015 -34.861 1.00 47.75 330 GLU A N 1
ATOM 2494 C CA . GLU A 1 330 ? -18.082 -4.764 -36.076 1.00 47.75 330 GLU A CA 1
ATOM 2495 C C . GLU A 1 330 ? -17.921 -3.848 -37.299 1.00 47.75 330 GLU A C 1
ATOM 2497 O O . GLU A 1 330 ? -18.711 -2.882 -37.444 1.00 47.75 330 GLU A O 1
#

Mean predicted aligned error: 7.63 Å

Radius of gyration: 25.55 Å; Cα contacts (8 Å, |Δi|>4): 755; chains: 1; bounding box: 92×71×66 Å

Secondary structure (DSSP, 8-state):
---PPPP---------PPPPPEEEEE-SSS-EEEEEEEE-SSSEEEEEEEEE-TT-EEEESS-TTSSSEEEEEEE-TTSSS---EE--SEEEEE-SSSEEEES---TGGGTPEEEEEEEP-TTTTTEEEE--TT--GGGHHHHHHHHHHHHHT-------SS--HHHHHHHHHHHHHHT---TT-HHHHHHHHHHHHHHHHSS-EEEEEE-SSS-EEEEEEEEETTEEEEEEEEEE-TT-EEEEE-S---TTSEEEEEEEEEEETTEEEEEEBTT--EEEEE-SSSEEEE-SS-TGGGT-EEEEEEEPPPPBTTEEEEEE-GGGBPPP--

Nearest PDB structures (foldseek):
  6naj-assembly1_C  TM=4.804E-01  e=2.039E+00  Homo sapiens
  2ahn-assembly1_A  TM=3.945E-01  e=2.868E+00  Prunus avium
  5ghu-assembly1_A  TM=1.736E-01  e=3.036E+00  Escherichia coli K-12

Foldseek 3Di:
DDDDDDDDDDDDDPPPDPQFFAKEFECALFFKFKKKWADDPQAIKIWIGDTAHFGGMDGHDDALVGPWMWMKMWGDQLAFPDIDIDFAAAKDWDDPDTDIDGHDDDQVVVVTDITGIGTDHNVVSRYNYDADPLRNGNLRLQLNLLRLLVLLPAPRDDRNSDDDPRSVVSLVVLCVVVVHDCVPVSVVSSVSSSVSSCVLQVAFAEKEFEQAQFKKFKKKWFDDDPKIKIWTGDIAHHGGIDRPGSHQDFFPGMWMWMWGWDADPVGIDTFTFPDFDAKAWADPDTDMDMHRPPNVVVVTDIHGTGGFDGDDSRHTYDYDYPVRTDDPPD

pLDDT: mean 91.85, std 11.57, range [40.31, 98.75]

InterPro domains:
  IPR009380 Protein of unknown function DUF1036 [PF06282] (23-127)
  IPR009380 Protein of unknown function DUF1036 [PF06282] (203-306)

Sequence (330 aa):
MLRLLLPAAFSSLALSGAARAGEVCNETSFMVEVAKAWRTEAGLAVEGWTRIRPGACAATPPGSAVNEQYIYARSTLAYTGGVREWRGGQTLCVEDGAFSFEGVADCAALGLESRGFRRLDETERERTVLVEPADFGSRAEEAGIQRLLQAAGYDIRLIDGYEGRRTRREIDAFESDAGRSFANDRAALLDALHAAALARNGEAGLHICNQGNRPIAAAIARASGERWESRGWWHVAPGACARPIADRFAQGQVYYYAERLDTGPDGLFAQPLAGGVEAFCTAPARFLVEGRGDCAARSYAQSLFRPAPGPQDGTARVELSDLDFEEALE

Solvent-accessible surface area (backbone atoms only — not comparable to full-atom values): 17909 Å² total; per-residue (Å²): 142,82,86,85,78,82,83,83,81,82,80,79,80,78,81,76,73,76,81,57,55,7,34,44,30,27,22,21,42,48,51,31,35,34,32,35,32,34,67,56,96,81,28,52,31,36,39,31,58,49,74,38,49,27,48,34,69,43,79,38,72,69,16,52,89,57,76,55,35,29,38,30,35,32,35,51,56,29,44,63,78,52,71,50,72,51,62,36,83,49,74,41,58,46,66,95,56,79,47,74,52,66,45,72,81,64,26,70,88,71,77,32,44,77,44,34,22,24,77,44,56,78,67,38,32,45,52,32,74,44,73,44,98,84,60,43,47,92,26,3,36,52,17,19,47,36,41,28,39,32,42,50,69,42,97,53,90,70,73,79,30,66,97,41,76,61,55,52,54,47,49,54,50,48,24,60,75,67,74,47,84,52,90,86,42,60,68,61,42,47,52,52,36,42,52,48,4,27,74,61,29,59,69,23,10,37,33,49,27,28,68,22,91,51,37,30,39,31,33,39,33,37,58,59,85,96,42,39,37,21,38,36,62,46,78,25,49,51,75,31,67,40,64,88,35,35,35,76,69,61,63,81,40,37,30,34,40,39,27,43,46,46,76,55,98,95,41,80,47,71,34,50,41,47,89,34,80,45,66,31,39,43,60,99,57,78,43,77,36,79,49,47,71,66,23,63,88,68,79,24,47,75,44,47,24,33,78,43,67,59,46,58,97,39,29,22,77,46,79,40,44,72,84,47,36,44,76,81,86,126

Organism: NCBI:txid2029849